Protein AF-A0AAN4ZPU5-F1 (afdb_monomer_lite)

Foldseek 3Di:
DPPVVVVVVVVVVVVVVVVVVVVVVVVVVLVPDDPVVVVVVVVVVVVVVVVVVVCVVVVNDDDPPPPDPPVVPDDPVVVVCVVVCVVLLCVLLVLLVVLLVLLLVLLVLLVVLLVVLLCDPNDRDQDDDDDPDLLCVCSHSVVSVVSNVLSVVSNSLSVLSVSCSVVLPLVSLVVSLVNLVVLLVVLVVVLVSLVVQCVDPDPSSPDPSSVSNSVSSVVVNVSSVSSNVSSVSSSVVSVVVVVVVVVD

Structure (mmCIF, N/CA/C/O backbone):
data_AF-A0AAN4ZPU5-F1
#
_entry.id   AF-A0AAN4ZPU5-F1
#
loop_
_atom_site.group_PDB
_atom_site.id
_atom_site.type_symbol
_atom_site.label_atom_id
_atom_site.label_alt_id
_atom_site.label_comp_id
_atom_site.label_asym_id
_atom_site.label_entity_id
_atom_site.label_seq_id
_atom_site.pdbx_PDB_ins_code
_atom_site.Cartn_x
_atom_site.Cartn_y
_atom_site.Cartn_z
_atom_site.occupancy
_atom_site.B_iso_or_equiv
_atom_site.auth_seq_id
_atom_site.auth_comp_id
_atom_site.auth_asym_id
_atom_site.auth_atom_id
_atom_site.pdbx_PDB_model_num
ATOM 1 N N . MET A 1 1 ? -49.179 10.609 26.329 1.00 47.25 1 MET A N 1
ATOM 2 C CA . MET A 1 1 ? -48.173 9.565 25.997 1.00 47.25 1 MET A CA 1
ATOM 3 C C . MET A 1 1 ? -48.675 8.107 25.985 1.00 47.25 1 MET A C 1
ATOM 5 O O . MET A 1 1 ? -48.054 7.295 25.315 1.00 47.25 1 MET A O 1
ATOM 9 N N . SER A 1 2 ? -49.802 7.735 26.615 1.00 47.28 2 SER A N 1
ATOM 10 C CA . SER A 1 2 ? -50.216 6.313 26.753 1.00 47.28 2 SER A CA 1
ATOM 11 C C . SER A 1 2 ? -50.822 5.643 25.490 1.00 47.28 2 SER A C 1
ATOM 13 O O . SER A 1 2 ? -50.745 4.427 25.315 1.00 47.28 2 SER A O 1
ATOM 15 N N . ARG A 1 3 ? -51.374 6.407 24.530 1.00 38.34 3 ARG A N 1
ATOM 16 C CA . ARG A 1 3 ? -52.023 5.829 23.326 1.00 38.34 3 ARG A CA 1
ATOM 17 C C . ARG A 1 3 ? -51.054 5.409 22.207 1.00 38.34 3 ARG A C 1
ATOM 19 O O . ARG A 1 3 ? -51.401 4.532 21.417 1.00 38.34 3 ARG A O 1
ATOM 26 N N . HIS A 1 4 ? -49.842 5.971 22.145 1.00 38.12 4 HIS A N 1
ATOM 27 C CA . HIS A 1 4 ? -48.870 5.638 21.092 1.00 38.12 4 HIS A CA 1
ATOM 28 C C . HIS A 1 4 ? -48.091 4.339 21.357 1.00 38.12 4 HIS A C 1
ATOM 30 O O . HIS A 1 4 ? -47.814 3.610 20.404 1.00 38.12 4 HIS A O 1
ATOM 36 N N . MET A 1 5 ? -47.829 3.976 22.620 1.00 37.66 5 MET A N 1
ATOM 37 C CA . MET A 1 5 ? -47.154 2.709 22.946 1.00 37.66 5 MET A CA 1
ATOM 38 C C . MET A 1 5 ? -48.031 1.474 22.674 1.00 37.66 5 MET A C 1
ATOM 40 O O . MET A 1 5 ? -47.543 0.492 22.113 1.00 37.66 5 MET A O 1
ATOM 44 N N . LYS A 1 6 ? -49.348 1.539 22.937 1.00 38.66 6 LYS A N 1
ATOM 45 C CA . LYS A 1 6 ? -50.276 0.423 22.647 1.00 38.66 6 LYS A CA 1
ATOM 46 C C . LYS A 1 6 ? -50.374 0.081 21.152 1.00 38.66 6 LYS A C 1
ATOM 48 O O . LYS A 1 6 ? -50.528 -1.086 20.799 1.00 38.66 6 LYS A O 1
ATOM 53 N N . LYS A 1 7 ? -50.237 1.066 20.252 1.00 41.31 7 LYS A N 1
ATOM 54 C CA . LYS A 1 7 ? -50.239 0.824 18.793 1.00 41.31 7 LYS A CA 1
ATOM 55 C C . LYS A 1 7 ? -48.962 0.129 18.295 1.00 41.31 7 LYS A C 1
ATOM 57 O O . LYS A 1 7 ? -49.039 -0.621 17.324 1.00 41.31 7 LYS A O 1
ATOM 62 N N . LYS A 1 8 ? -47.812 0.339 18.950 1.00 38.97 8 LYS A N 1
ATOM 63 C CA . LYS A 1 8 ? -46.521 -0.258 18.550 1.00 38.97 8 LYS A CA 1
ATOM 64 C C . LYS A 1 8 ? -46.425 -1.741 18.945 1.00 38.97 8 LYS A C 1
ATOM 66 O O . LYS A 1 8 ? -46.005 -2.554 18.127 1.00 38.97 8 LYS A O 1
ATOM 71 N N . GLN A 1 9 ? -46.918 -2.117 20.131 1.00 39.78 9 GLN A N 1
ATOM 72 C CA . GLN A 1 9 ? -46.971 -3.527 20.559 1.00 39.78 9 GLN A CA 1
ATOM 73 C C . GLN A 1 9 ? -47.929 -4.380 19.710 1.00 39.78 9 GLN A C 1
ATOM 75 O O . GLN A 1 9 ? -47.588 -5.509 19.358 1.00 39.78 9 GLN A O 1
ATOM 80 N N . LYS A 1 10 ? -49.087 -3.836 19.304 1.00 40.16 10 LYS A N 1
ATOM 81 C CA . LYS A 1 10 ? -50.064 -4.576 18.484 1.00 40.16 10 LYS A CA 1
ATOM 82 C C . LYS A 1 10 ? -49.524 -4.929 17.086 1.00 40.16 10 LYS A C 1
ATOM 84 O O . LYS A 1 10 ? -49.729 -6.045 16.625 1.00 40.16 10 LYS A O 1
ATOM 89 N N . LYS A 1 11 ? -48.753 -4.028 16.456 1.00 43.19 11 LYS A N 1
ATOM 90 C CA . LYS A 1 11 ? -48.113 -4.278 15.147 1.00 43.19 11 LYS A CA 1
ATOM 91 C C . LYS A 1 11 ? -46.985 -5.321 15.199 1.00 43.19 11 LYS A C 1
ATOM 93 O O . LYS A 1 11 ? -46.805 -6.060 14.236 1.00 43.19 11 LYS A O 1
ATOM 98 N N . SER A 1 12 ? -46.247 -5.413 16.309 1.00 39.50 12 SER A N 1
ATOM 99 C CA . SER A 1 12 ? -45.166 -6.403 16.473 1.00 39.50 12 SER A CA 1
ATOM 100 C C . SER A 1 12 ? -45.706 -7.840 16.596 1.00 39.50 12 SER A C 1
ATOM 102 O O . SER A 1 12 ? -45.172 -8.770 15.989 1.00 39.50 12 SER A O 1
ATOM 104 N N . GLY A 1 13 ? -46.836 -8.019 17.294 1.00 39.81 13 GLY A N 1
ATOM 105 C CA . GLY A 1 13 ? -47.498 -9.323 17.430 1.00 39.81 13 GLY A CA 1
ATOM 106 C C . GLY A 1 13 ? -48.058 -9.885 16.115 1.00 39.81 13 GLY A C 1
ATOM 107 O O . GLY A 1 13 ? -48.005 -11.094 15.889 1.00 39.81 13 GLY A O 1
ATOM 108 N N . GLU A 1 14 ? -48.543 -9.029 15.211 1.00 44.25 14 GLU A N 1
ATOM 109 C CA . GLU A 1 14 ? -49.071 -9.448 13.901 1.00 44.25 14 GLU A CA 1
ATOM 110 C C . GLU A 1 14 ? -47.959 -9.893 12.931 1.00 44.25 14 GLU A C 1
ATOM 112 O O . GLU A 1 14 ? -48.125 -10.889 12.221 1.00 44.25 14 GLU A O 1
ATOM 117 N N . ALA A 1 15 ? -46.790 -9.241 12.960 1.00 43.50 15 ALA A N 1
ATOM 118 C CA . ALA A 1 15 ? -45.642 -9.600 12.119 1.00 43.50 15 ALA A CA 1
ATOM 119 C C . ALA A 1 15 ? -45.030 -10.970 12.491 1.00 43.50 15 ALA A C 1
ATOM 121 O O . ALA A 1 15 ? -44.715 -11.782 11.614 1.00 43.50 15 ALA A O 1
ATOM 122 N N . LEU A 1 16 ? -44.935 -11.277 13.790 1.00 45.91 16 LEU A N 1
ATOM 123 C CA . LEU A 1 16 ? -44.492 -12.587 14.297 1.00 45.91 16 LEU A CA 1
ATOM 124 C C . LEU A 1 16 ? -45.469 -13.721 13.925 1.00 45.91 16 LEU A C 1
ATOM 126 O O . LEU A 1 16 ? -45.054 -14.837 13.586 1.00 45.91 16 LEU A O 1
ATOM 130 N N . ASN A 1 17 ? -46.773 -13.431 13.913 1.00 47.94 17 ASN A N 1
ATOM 131 C CA . ASN A 1 17 ? -47.815 -14.390 13.532 1.00 47.94 17 ASN A CA 1
ATOM 132 C C . ASN A 1 17 ? -47.877 -14.664 12.018 1.00 47.94 17 ASN A C 1
ATOM 134 O O . ASN A 1 17 ? -48.341 -15.728 11.595 1.00 47.94 17 ASN A O 1
ATOM 138 N N . PHE A 1 18 ? -47.412 -13.722 11.196 1.00 45.78 18 PHE A N 1
ATOM 139 C CA . PHE A 1 18 ? -47.290 -13.905 9.750 1.00 45.78 18 PHE A CA 1
ATOM 140 C C . PHE A 1 18 ? -46.059 -14.752 9.394 1.00 45.78 18 PHE A C 1
ATOM 142 O O . PHE A 1 18 ? -46.178 -15.745 8.676 1.00 45.78 18 PHE A O 1
ATOM 149 N N . SER A 1 19 ? -44.896 -14.440 9.978 1.00 44.03 19 S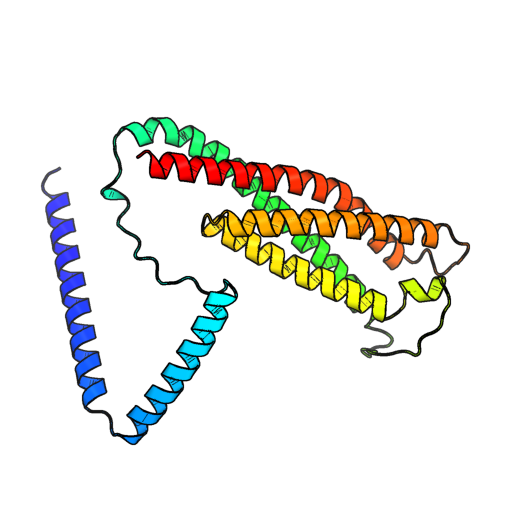ER A N 1
ATOM 150 C CA . SER A 1 19 ? -43.644 -15.176 9.735 1.00 44.03 19 SER A CA 1
ATOM 151 C C . SER A 1 19 ? -43.749 -16.660 10.123 1.00 44.03 19 SER A C 1
ATOM 153 O O . SER A 1 19 ? -43.396 -17.554 9.349 1.00 44.03 19 SER A O 1
ATOM 155 N N . SER A 1 20 ? -44.353 -16.951 11.280 1.00 51.25 20 SER A N 1
ATOM 156 C CA . SER A 1 20 ? -44.558 -18.331 11.741 1.00 51.25 20 SER A CA 1
ATOM 157 C C . SER A 1 20 ? -45.509 -19.144 10.849 1.00 51.25 20 SER A C 1
ATOM 159 O O . SER A 1 20 ? -45.317 -20.355 10.701 1.00 51.25 20 SER A O 1
ATOM 161 N N . ARG A 1 21 ? -46.494 -18.501 10.204 1.00 52.97 21 ARG A N 1
ATOM 162 C CA . ARG A 1 21 ? -47.391 -19.141 9.224 1.00 52.97 21 ARG A CA 1
ATOM 163 C C . ARG A 1 21 ? -46.685 -19.462 7.909 1.00 52.97 21 ARG A C 1
ATOM 165 O O . ARG A 1 21 ? -46.873 -20.557 7.379 1.00 52.97 21 ARG A O 1
ATOM 172 N N . VAL A 1 22 ? -45.842 -18.557 7.412 1.00 54.38 22 VAL A N 1
ATOM 173 C CA . VAL A 1 22 ? -45.070 -18.764 6.174 1.00 54.38 22 VAL A CA 1
ATOM 174 C C . VAL A 1 22 ? -44.069 -19.912 6.336 1.00 54.38 22 VAL A C 1
ATOM 176 O O . VAL A 1 22 ? -44.011 -20.802 5.486 1.00 54.38 22 VAL A O 1
ATOM 179 N N . ILE A 1 23 ? -43.360 -19.969 7.470 1.00 52.28 23 ILE A N 1
ATOM 180 C CA . ILE A 1 23 ? -42.400 -21.046 7.773 1.00 52.28 23 ILE A CA 1
ATOM 181 C C . ILE A 1 23 ? -43.101 -22.412 7.854 1.00 52.28 23 ILE A C 1
ATOM 183 O O . ILE A 1 23 ? -42.592 -23.405 7.324 1.00 52.28 23 ILE A O 1
ATOM 187 N N . ARG A 1 24 ? -44.292 -22.475 8.468 1.00 55.19 24 ARG A N 1
ATOM 188 C CA . ARG A 1 24 ? -45.086 -23.714 8.549 1.00 55.19 24 ARG A CA 1
ATOM 189 C C . ARG A 1 24 ? -45.523 -24.203 7.165 1.00 55.19 24 ARG A C 1
ATOM 191 O O . ARG A 1 24 ? -45.423 -25.396 6.880 1.00 55.19 24 ARG A O 1
ATOM 198 N N . LYS A 1 25 ? -45.945 -23.285 6.290 1.00 54.91 25 LYS A N 1
ATOM 199 C CA . LYS A 1 25 ? -46.386 -23.610 4.926 1.00 54.91 25 LYS A CA 1
ATOM 200 C C . LYS A 1 25 ? -45.225 -24.104 4.054 1.00 54.91 25 LYS A C 1
ATOM 202 O O . LYS A 1 25 ? -45.375 -25.113 3.371 1.00 54.91 25 LYS A O 1
ATOM 207 N N . ALA A 1 26 ? -44.050 -23.479 4.154 1.00 50.59 26 ALA A N 1
ATOM 208 C CA . ALA A 1 26 ? -42.850 -23.904 3.429 1.00 50.59 26 ALA A CA 1
ATOM 209 C C . ALA A 1 26 ? -42.372 -25.312 3.836 1.00 50.59 26 ALA A C 1
ATOM 211 O O . ALA A 1 26 ? -42.024 -26.115 2.972 1.00 50.59 26 ALA A O 1
ATOM 212 N N . ARG A 1 27 ? -42.425 -25.646 5.137 1.00 56.00 27 ARG A N 1
ATOM 213 C CA . ARG A 1 27 ? -42.079 -26.991 5.633 1.00 56.00 27 ARG A CA 1
ATOM 214 C C . ARG A 1 27 ? -43.020 -28.061 5.069 1.00 56.00 27 ARG A C 1
ATOM 216 O O . ARG A 1 27 ? -42.551 -29.056 4.533 1.00 56.00 27 ARG A O 1
ATOM 223 N N . SER A 1 28 ? -44.328 -27.792 5.077 1.00 58.91 28 SER A N 1
ATOM 224 C CA . SER A 1 28 ? -45.327 -28.722 4.527 1.00 58.91 28 SER A CA 1
ATOM 225 C C . SER A 1 28 ? -45.167 -28.988 3.024 1.00 58.91 28 SER A C 1
ATOM 227 O O . SER A 1 28 ? -45.527 -30.061 2.543 1.00 58.91 28 SER A O 1
ATOM 229 N N . LEU A 1 29 ? -44.613 -28.024 2.279 1.00 55.62 29 LEU A N 1
ATOM 230 C CA . LEU A 1 29 ? -44.365 -28.153 0.843 1.00 55.62 29 LEU A CA 1
ATOM 231 C C . LEU A 1 29 ? -43.132 -29.022 0.559 1.00 55.62 29 LEU A C 1
ATOM 233 O O . LEU A 1 29 ? -43.134 -29.814 -0.379 1.00 55.62 29 LEU A O 1
ATOM 237 N N . TRP A 1 30 ? -42.098 -28.899 1.395 1.00 58.31 30 TRP A N 1
ATOM 238 C CA . TRP A 1 30 ? -40.866 -29.685 1.305 1.00 58.31 30 TRP A CA 1
ATOM 239 C C . TRP A 1 30 ? -41.113 -31.178 1.560 1.00 58.31 30 TRP A C 1
ATOM 241 O O . TRP A 1 30 ? -40.574 -32.041 0.862 1.00 58.31 30 TRP A O 1
ATOM 251 N N . ASP A 1 31 ? -41.992 -31.493 2.512 1.00 61.12 31 ASP A N 1
ATOM 252 C CA . ASP A 1 31 ? -42.315 -32.876 2.869 1.00 61.12 31 ASP A CA 1
ATOM 253 C C . ASP A 1 31 ? -43.034 -33.621 1.732 1.00 61.12 31 ASP A C 1
ATOM 255 O O . ASP A 1 31 ? -42.829 -34.826 1.568 1.00 61.12 31 ASP A O 1
ATOM 259 N N . ARG A 1 32 ? -43.768 -32.902 0.871 1.00 62.31 32 ARG A N 1
ATOM 260 C CA . ARG A 1 32 ? -44.492 -33.454 -0.290 1.00 62.31 32 ARG A CA 1
ATOM 261 C C . ARG A 1 32 ? -43.642 -33.627 -1.556 1.00 62.31 32 ARG A C 1
ATOM 263 O O . ARG A 1 32 ? -44.158 -34.123 -2.553 1.00 62.31 32 ARG A O 1
ATOM 270 N N . MET A 1 33 ? -42.363 -33.239 -1.553 1.00 49.25 33 MET A N 1
ATOM 271 C CA . MET A 1 33 ? -41.517 -33.366 -2.747 1.00 49.25 33 MET A CA 1
ATOM 272 C C . MET A 1 33 ? -41.089 -34.822 -3.020 1.00 49.25 33 MET A C 1
ATOM 274 O O . MET A 1 33 ? -40.800 -35.566 -2.072 1.00 49.25 33 MET A O 1
ATOM 278 N N . PRO A 1 34 ? -40.993 -35.225 -4.301 1.00 56.78 34 PRO A N 1
ATOM 279 C CA . PRO A 1 34 ? -40.599 -36.574 -4.686 1.00 56.78 34 PRO A CA 1
ATOM 280 C C . PRO A 1 34 ? -39.130 -36.883 -4.311 1.00 56.78 34 PRO A C 1
ATOM 282 O O . PRO A 1 34 ? -38.274 -35.991 -4.318 1.00 56.78 34 PRO A O 1
ATOM 285 N N . PRO A 1 35 ? -38.807 -38.152 -3.990 1.00 54.19 35 PRO A N 1
ATOM 286 C CA . PRO A 1 35 ? -37.502 -38.569 -3.469 1.00 54.19 35 PRO A CA 1
ATOM 287 C C . PRO A 1 35 ? -36.259 -38.182 -4.304 1.00 54.19 35 PRO A C 1
ATOM 289 O O . PRO A 1 35 ? -35.254 -37.828 -3.679 1.00 54.19 35 PRO A O 1
ATOM 292 N N . PRO A 1 36 ? -36.260 -38.170 -5.658 1.00 49.84 36 PRO A N 1
ATOM 293 C CA . PRO A 1 36 ? -35.082 -37.736 -6.419 1.00 49.84 36 PRO A CA 1
ATOM 294 C C . PRO A 1 36 ? -34.755 -36.248 -6.213 1.00 49.84 36 PRO A C 1
ATOM 296 O O . PRO A 1 36 ? -33.586 -35.886 -6.103 1.00 49.84 36 PRO A O 1
ATOM 299 N N . VAL A 1 37 ? -35.768 -35.391 -6.046 1.00 54.50 37 VAL A N 1
ATOM 300 C CA . VAL A 1 37 ? -35.586 -33.946 -5.809 1.00 54.50 37 VAL A CA 1
ATOM 301 C C . VAL A 1 37 ? -35.018 -33.687 -4.410 1.00 54.50 37 VAL A C 1
ATOM 303 O O . VAL A 1 37 ? -34.164 -32.819 -4.228 1.00 54.50 37 VAL A O 1
ATOM 306 N N . LYS A 1 38 ? -35.415 -34.497 -3.419 1.00 50.56 38 LYS A N 1
ATOM 307 C CA . LYS A 1 38 ? -34.871 -34.426 -2.053 1.00 50.56 38 LYS A CA 1
ATOM 308 C C . LYS A 1 38 ? -33.386 -34.801 -1.996 1.00 50.56 38 LYS A C 1
ATOM 310 O O . LYS A 1 38 ? -32.642 -34.158 -1.258 1.00 50.56 38 LYS A O 1
ATOM 315 N N . LYS A 1 39 ? -32.941 -35.789 -2.787 1.00 52.41 39 LYS A N 1
ATOM 316 C CA . LYS A 1 39 ? -31.519 -36.173 -2.879 1.00 52.41 39 LYS A CA 1
ATOM 317 C C . LYS A 1 39 ? -30.666 -35.075 -3.521 1.00 52.41 39 LYS A C 1
ATOM 319 O O . LYS A 1 39 ? -29.658 -34.692 -2.937 1.00 52.41 39 LYS A O 1
ATOM 324 N N . VAL A 1 40 ? -31.107 -34.503 -4.645 1.00 53.69 40 VAL A N 1
ATOM 325 C CA . VAL A 1 40 ? -30.397 -33.392 -5.314 1.00 53.69 40 VAL A CA 1
ATOM 326 C C . VAL A 1 40 ? -30.331 -32.150 -4.414 1.00 53.69 40 VAL A C 1
ATOM 328 O O . VAL A 1 40 ? -29.283 -31.518 -4.299 1.00 53.69 40 VAL A O 1
ATOM 331 N N . GLY A 1 41 ? -31.413 -31.834 -3.695 1.00 50.53 41 GLY A N 1
ATOM 332 C CA . GLY A 1 41 ? -31.431 -30.736 -2.725 1.00 50.53 41 GLY A CA 1
ATOM 333 C C . GLY A 1 41 ? -30.519 -30.961 -1.511 1.00 50.53 41 GLY A C 1
ATOM 334 O O . GLY A 1 41 ? -29.936 -30.005 -1.000 1.00 50.53 41 GLY A O 1
ATOM 335 N N . ALA A 1 42 ? -30.361 -32.205 -1.050 1.00 56.53 42 ALA A N 1
ATOM 336 C CA . ALA A 1 42 ? -29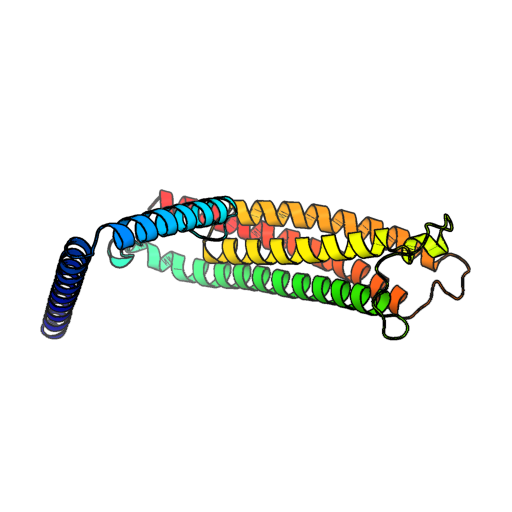.461 -32.547 0.054 1.00 56.53 42 ALA A CA 1
ATOM 337 C C . ALA A 1 42 ? -27.978 -32.458 -0.352 1.00 56.53 42 ALA A C 1
ATOM 339 O O . ALA A 1 42 ? -27.180 -31.897 0.402 1.00 56.53 42 ALA A O 1
ATOM 340 N N . GLU A 1 43 ? -27.633 -32.929 -1.553 1.00 51.56 43 GLU A N 1
ATOM 341 C CA . GLU A 1 43 ? -26.294 -32.804 -2.153 1.00 51.56 43 GLU A CA 1
ATOM 342 C C . GLU A 1 43 ? -25.917 -31.326 -2.377 1.00 51.56 43 GLU A C 1
ATOM 344 O O . GLU A 1 43 ? -24.866 -30.870 -1.919 1.00 51.56 43 GLU A O 1
ATOM 349 N N . ALA A 1 44 ? -26.822 -30.524 -2.953 1.00 48.41 44 ALA A N 1
ATOM 350 C CA . ALA A 1 44 ? -26.618 -29.084 -3.143 1.00 48.41 44 ALA A CA 1
ATOM 351 C C . ALA A 1 44 ? -26.445 -28.328 -1.809 1.00 48.41 44 ALA A C 1
ATOM 353 O O . ALA A 1 44 ? -25.607 -27.431 -1.687 1.00 48.41 44 ALA A O 1
ATOM 354 N N . LYS A 1 45 ? -27.192 -28.722 -0.768 1.00 48.81 45 LYS A N 1
ATOM 355 C CA . LYS A 1 45 ? -27.073 -28.153 0.583 1.00 48.81 45 LYS A CA 1
ATOM 356 C C . LYS A 1 45 ? -25.732 -28.501 1.236 1.00 48.81 45 LYS A C 1
ATOM 358 O O . LYS A 1 45 ? -25.171 -27.655 1.932 1.00 48.81 45 LYS A O 1
ATOM 363 N N . LYS A 1 46 ? -25.205 -29.706 0.992 1.00 52.25 46 LYS A N 1
ATOM 364 C CA . LYS A 1 46 ? -23.891 -30.159 1.478 1.00 52.25 46 LYS A CA 1
ATOM 365 C C . LYS A 1 46 ? -22.749 -29.391 0.802 1.00 52.25 46 LYS A C 1
ATOM 367 O O . LYS A 1 46 ? -21.855 -28.918 1.499 1.00 52.25 46 LYS A O 1
ATOM 372 N N . GLY A 1 47 ? -22.835 -29.170 -0.514 1.00 51.25 47 GLY A N 1
ATOM 373 C CA . GLY A 1 47 ? -21.896 -28.320 -1.259 1.00 51.25 47 GLY A CA 1
ATOM 374 C C . GLY A 1 47 ? -21.897 -26.864 -0.775 1.00 51.25 47 GLY A C 1
ATOM 375 O O . GLY A 1 47 ? -20.841 -26.303 -0.489 1.00 51.25 47 GLY A O 1
ATOM 376 N N . TYR A 1 48 ? -23.081 -26.277 -0.569 1.00 50.66 48 TYR A N 1
ATOM 377 C CA . TYR A 1 48 ? -23.224 -24.913 -0.043 1.00 50.66 48 TYR A CA 1
ATOM 378 C C . TYR A 1 48 ? -22.686 -24.762 1.390 1.00 50.66 48 TYR A C 1
ATOM 380 O O . TYR A 1 48 ? -22.062 -23.755 1.721 1.00 50.66 48 TYR A O 1
ATOM 388 N N . LEU A 1 49 ? -22.888 -25.768 2.248 1.00 56.88 49 LEU A N 1
ATOM 389 C CA . LEU A 1 49 ? -22.331 -25.801 3.606 1.00 56.88 49 LEU A CA 1
ATOM 390 C C . LEU A 1 49 ? -20.800 -25.841 3.603 1.00 56.88 49 LEU A C 1
ATOM 392 O O . LEU A 1 49 ? -20.183 -25.160 4.419 1.00 56.88 49 LEU A O 1
ATOM 396 N N . ASN A 1 50 ? -20.198 -26.579 2.668 1.00 58.19 50 ASN A N 1
ATOM 397 C CA . ASN A 1 50 ? -18.746 -26.690 2.564 1.00 58.19 50 ASN A CA 1
ATOM 398 C C . ASN A 1 50 ? -18.115 -25.379 2.064 1.00 58.19 50 ASN A C 1
ATOM 400 O O . ASN A 1 50 ? -17.162 -24.879 2.657 1.00 58.19 50 ASN A O 1
ATOM 404 N N . VAL A 1 51 ? -18.720 -24.747 1.051 1.00 57.34 51 VAL A N 1
ATOM 405 C CA . VAL A 1 51 ? -18.307 -23.416 0.567 1.00 57.34 51 VAL A CA 1
ATOM 406 C C . VAL A 1 51 ? -18.496 -22.357 1.654 1.00 57.34 51 VAL A C 1
ATOM 408 O O . VAL A 1 51 ? -17.623 -21.522 1.862 1.00 57.34 51 VAL A O 1
ATOM 411 N N . ARG A 1 52 ? -19.593 -22.411 2.416 1.00 51.62 52 ARG A N 1
ATOM 412 C CA . ARG A 1 52 ? -19.832 -21.496 3.539 1.00 51.62 52 ARG A CA 1
ATOM 413 C C . ARG A 1 52 ? -18.833 -21.693 4.678 1.00 51.62 52 ARG A C 1
ATOM 415 O O . ARG A 1 52 ? -18.424 -20.702 5.270 1.00 51.62 52 ARG A O 1
ATOM 422 N N . SER A 1 53 ? -18.441 -22.930 4.976 1.00 56.72 53 SER A N 1
ATOM 423 C CA . SER A 1 53 ? -17.403 -23.236 5.965 1.00 56.72 53 SER A CA 1
ATOM 424 C C . SER A 1 53 ? -16.038 -22.715 5.516 1.00 56.72 53 SER A C 1
ATOM 426 O O . SER A 1 53 ? -15.335 -22.107 6.319 1.00 56.72 53 SER A O 1
ATOM 428 N N . LEU A 1 54 ? -15.706 -22.860 4.232 1.00 56.69 54 LEU A N 1
ATOM 429 C CA . LEU A 1 54 ? -14.478 -22.319 3.651 1.00 56.69 54 LEU A CA 1
ATOM 430 C C . LEU A 1 54 ? -14.479 -20.780 3.661 1.00 56.69 54 LEU A C 1
ATOM 432 O O . LEU A 1 54 ? -13.496 -20.156 4.041 1.00 56.69 54 LEU A O 1
ATOM 436 N N . LEU A 1 55 ? -15.615 -20.157 3.336 1.00 53.16 55 LEU A N 1
ATOM 437 C CA . LEU A 1 55 ? -15.813 -18.705 3.413 1.00 53.16 55 LEU A CA 1
ATOM 438 C C . LEU A 1 55 ? -15.846 -18.180 4.859 1.00 53.16 55 LEU A C 1
ATOM 440 O O . LEU A 1 55 ? -15.499 -17.026 5.092 1.00 53.16 55 LEU A O 1
ATOM 444 N N . GLN A 1 56 ? -16.260 -18.994 5.833 1.00 63.50 56 GLN A N 1
ATOM 445 C CA . GLN A 1 56 ? -16.166 -18.679 7.263 1.00 63.50 56 GLN A CA 1
ATOM 446 C C . GLN A 1 56 ? -14.725 -18.786 7.764 1.00 63.50 56 GLN A C 1
ATOM 448 O O . GLN A 1 56 ? -14.283 -17.920 8.514 1.00 63.50 56 GLN A O 1
ATOM 453 N N . PHE A 1 57 ? -13.981 -19.797 7.310 1.00 59.25 57 PHE A N 1
ATOM 454 C CA . PHE A 1 57 ? -12.559 -19.964 7.607 1.00 59.25 57 PHE A CA 1
ATOM 455 C C . PHE A 1 57 ? -11.711 -18.830 7.014 1.00 59.25 57 PHE A C 1
ATOM 457 O O . PHE A 1 57 ? -10.839 -18.294 7.688 1.00 59.25 57 PHE A O 1
ATOM 464 N N . LEU A 1 58 ? -12.031 -18.397 5.791 1.00 50.69 58 LEU A N 1
ATOM 465 C CA . LEU A 1 58 ? -11.407 -17.251 5.121 1.00 50.69 58 LEU A CA 1
ATOM 466 C C . LEU A 1 58 ? -11.899 -15.889 5.639 1.00 50.69 58 LEU A C 1
ATOM 468 O O . LEU A 1 58 ? -11.496 -14.857 5.109 1.00 50.69 58 LEU A O 1
ATOM 472 N N . GLY A 1 59 ? -12.792 -15.858 6.636 1.00 44.75 59 GLY A N 1
ATOM 473 C CA . GLY A 1 59 ? -13.307 -14.606 7.186 1.00 44.75 59 GLY A CA 1
ATOM 474 C C . GLY A 1 59 ? -14.019 -13.741 6.140 1.00 44.75 59 GLY A C 1
ATOM 475 O O . GLY A 1 59 ? -13.925 -12.523 6.195 1.00 44.75 59 GLY A O 1
ATOM 476 N N . LEU A 1 60 ? -14.717 -14.345 5.174 1.00 44.59 60 LEU A N 1
ATOM 477 C CA . LEU A 1 60 ? -15.546 -13.662 4.171 1.00 44.59 60 LEU A CA 1
ATOM 478 C C . LEU A 1 60 ? -17.037 -13.716 4.530 1.00 44.59 60 LEU A C 1
ATOM 480 O O . LEU A 1 60 ? -17.789 -12.803 4.199 1.00 44.59 60 LEU A O 1
ATOM 484 N N . VAL A 1 61 ? -17.469 -14.700 5.323 1.00 41.78 61 VAL A N 1
ATOM 485 C CA . VAL A 1 61 ? -18.857 -14.833 5.797 1.00 41.78 61 VAL A CA 1
ATOM 486 C C . VAL A 1 61 ? -18.871 -14.974 7.317 1.00 41.78 61 VAL A C 1
ATOM 488 O O . VAL A 1 61 ? -18.270 -15.889 7.863 1.00 41.78 61 VAL A O 1
ATOM 491 N N . SER A 1 62 ? -19.553 -14.072 8.026 1.00 50.84 62 SER A N 1
ATOM 492 C CA . SER A 1 62 ? -19.734 -14.187 9.483 1.00 50.84 62 SER A CA 1
ATOM 493 C C . SER A 1 62 ? -20.799 -15.242 9.833 1.00 50.84 62 SER A C 1
ATOM 495 O O . SER A 1 62 ? -21.750 -15.439 9.064 1.00 50.84 62 SER A O 1
ATOM 497 N N . PRO A 1 63 ? -20.697 -15.939 10.983 1.00 48.25 63 PRO A N 1
ATOM 498 C CA . PRO A 1 63 ? -21.830 -16.686 11.529 1.00 48.25 63 PRO A CA 1
ATOM 499 C C . PRO A 1 63 ? -23.011 -15.726 11.769 1.00 48.25 63 PRO A C 1
ATOM 501 O O . PRO A 1 63 ? -22.784 -14.536 11.994 1.00 48.25 63 PRO A O 1
ATOM 504 N N . PRO A 1 64 ? -24.272 -16.196 11.704 1.00 41.91 64 PRO A N 1
ATOM 505 C CA . PRO A 1 64 ? -25.418 -15.350 12.004 1.00 41.91 64 PRO A CA 1
ATOM 506 C C . PRO A 1 64 ? -25.342 -14.922 13.473 1.00 41.91 64 PRO A C 1
ATOM 508 O O . PRO A 1 64 ? -25.692 -15.681 14.377 1.00 41.91 64 PRO A O 1
ATOM 511 N N . VAL A 1 65 ? -24.851 -13.707 13.707 1.00 48.69 65 VAL A N 1
ATOM 512 C CA . VAL A 1 65 ? -24.881 -13.062 15.015 1.00 48.69 65 VAL A CA 1
ATOM 513 C C . VAL A 1 65 ? -26.351 -12.821 15.331 1.00 48.69 65 VAL A C 1
ATOM 515 O O . VAL A 1 65 ? -27.030 -12.061 14.640 1.00 48.69 65 VAL A O 1
ATOM 518 N N . LYS A 1 66 ? -26.872 -13.500 16.358 1.00 40.28 66 LYS A N 1
ATOM 519 C CA . LYS A 1 66 ? -28.123 -13.084 16.993 1.00 40.28 66 LYS A CA 1
ATOM 520 C C . LYS A 1 66 ? -27.846 -11.719 17.612 1.00 40.28 66 LYS A C 1
ATOM 522 O O . LYS A 1 66 ? -27.281 -11.641 18.697 1.00 40.28 66 LYS A O 1
ATOM 527 N N . VAL A 1 67 ? -28.185 -10.659 16.888 1.00 45.03 67 VAL A N 1
ATOM 528 C CA . VAL A 1 67 ? -28.151 -9.298 17.417 1.00 45.03 67 VAL A CA 1
ATOM 529 C C . VAL A 1 67 ? -29.207 -9.246 18.517 1.00 45.03 67 VAL A C 1
ATOM 531 O O . VAL A 1 67 ? -30.406 -9.252 18.238 1.00 45.03 67 VAL A O 1
ATOM 534 N N . ALA A 1 68 ? -28.766 -9.310 19.772 1.00 40.75 68 ALA A N 1
ATOM 535 C CA . ALA A 1 68 ? -29.627 -9.026 20.907 1.00 40.75 68 ALA A CA 1
ATOM 536 C C . ALA A 1 68 ? -30.050 -7.544 20.833 1.00 40.75 68 ALA A C 1
ATOM 538 O O . ALA A 1 68 ? -29.226 -6.705 20.457 1.00 40.75 68 ALA A O 1
ATOM 539 N N . PRO A 1 69 ? -31.315 -7.208 21.135 1.00 41.94 69 PRO A N 1
ATOM 540 C CA . PRO A 1 69 ? -31.793 -5.834 21.056 1.00 41.94 69 PRO A CA 1
ATOM 541 C C . PRO A 1 69 ? -31.032 -4.957 22.060 1.00 41.94 69 PRO A C 1
ATOM 543 O O . PRO A 1 69 ? -31.061 -5.203 23.262 1.00 41.94 69 PRO A O 1
ATOM 546 N N . ILE A 1 70 ? -30.352 -3.932 21.541 1.00 48.19 70 ILE A N 1
ATOM 547 C CA . ILE A 1 70 ? -29.517 -2.974 22.291 1.00 48.19 70 ILE A CA 1
ATOM 548 C C . ILE A 1 70 ? -30.331 -2.240 23.375 1.00 48.19 70 ILE A C 1
ATOM 550 O O . ILE A 1 70 ? -29.793 -1.854 24.407 1.00 48.19 70 ILE A O 1
ATOM 554 N N . GLU A 1 71 ? -31.648 -2.121 23.186 1.00 49.56 71 GLU A N 1
ATOM 555 C CA . GLU A 1 71 ? -32.569 -1.387 24.062 1.00 49.56 71 GLU A CA 1
ATOM 556 C C . GLU A 1 71 ? -32.651 -1.933 25.500 1.00 49.56 71 GLU A C 1
ATOM 558 O O . GLU A 1 71 ? -33.056 -1.195 26.392 1.00 49.56 71 GLU A O 1
ATOM 563 N N . SER A 1 72 ? -32.258 -3.186 25.769 1.00 47.06 72 SER A N 1
ATOM 564 C CA . SER A 1 72 ? -32.365 -3.768 27.119 1.00 47.06 72 SER A CA 1
ATOM 565 C C . SER A 1 72 ? -31.095 -3.659 27.974 1.00 47.06 72 SER A C 1
ATOM 567 O O . SER A 1 72 ? -31.072 -4.218 29.068 1.00 47.06 72 SER A O 1
ATOM 569 N N . ARG A 1 73 ? -30.028 -3.007 27.485 1.00 46.31 73 ARG A N 1
ATOM 570 C CA . ARG A 1 73 ? -28.749 -2.832 28.211 1.00 46.31 73 ARG A CA 1
ATOM 571 C C . ARG A 1 73 ? -28.331 -1.372 28.420 1.00 46.31 73 ARG A C 1
ATOM 573 O O . ARG A 1 73 ? -27.226 -1.119 28.883 1.00 46.31 73 ARG A O 1
ATOM 580 N N . VAL A 1 74 ? -29.190 -0.406 28.101 1.00 45.50 74 VAL A N 1
ATOM 581 C CA . VAL A 1 74 ? -28.858 1.014 28.274 1.00 45.50 74 VAL A CA 1
ATOM 582 C C . VAL A 1 74 ? -29.106 1.413 29.731 1.00 45.50 74 VAL A C 1
ATOM 584 O O . VAL A 1 74 ? -30.214 1.784 30.103 1.00 45.50 74 VAL A O 1
ATOM 587 N N . GLN A 1 75 ? -28.078 1.270 30.567 1.00 49.00 75 GLN A N 1
ATOM 588 C CA . GLN A 1 75 ? -27.990 1.934 31.870 1.00 49.00 75 GLN A CA 1
ATOM 589 C C . GLN A 1 75 ? -27.570 3.399 31.677 1.00 49.00 75 GLN A C 1
ATOM 591 O O . GLN A 1 75 ? -26.731 3.705 30.829 1.00 49.00 75 GLN A O 1
ATOM 596 N N . ASP A 1 76 ? -28.113 4.293 32.505 1.00 47.38 76 ASP A N 1
ATOM 597 C CA . ASP A 1 76 ? -28.045 5.758 32.360 1.00 47.38 76 ASP A CA 1
ATOM 598 C C . ASP A 1 76 ? -26.624 6.369 32.332 1.00 47.38 76 ASP A C 1
ATOM 600 O O . ASP A 1 76 ? -26.456 7.513 31.917 1.00 47.38 76 ASP A O 1
ATOM 604 N N . ARG A 1 77 ? -25.568 5.614 32.678 1.00 47.12 77 ARG A N 1
ATOM 605 C CA . ARG A 1 77 ? -24.163 6.067 32.552 1.00 47.12 77 ARG A CA 1
ATOM 606 C C . ARG A 1 77 ? -23.616 6.076 31.117 1.00 47.12 77 ARG A C 1
ATOM 608 O O . ARG A 1 77 ? -22.529 6.600 30.895 1.00 47.12 77 ARG A O 1
ATOM 615 N N . HIS A 1 78 ? -24.343 5.538 30.134 1.00 48.31 78 HIS A N 1
ATOM 616 C CA . HIS A 1 78 ? -23.928 5.567 28.723 1.00 48.31 78 HIS A CA 1
ATOM 617 C C . HIS A 1 78 ? -23.990 6.971 28.083 1.00 48.31 78 HIS A C 1
ATOM 619 O O . HIS A 1 78 ? -23.269 7.221 27.116 1.00 48.31 78 HIS A O 1
ATOM 625 N N . LEU A 1 79 ? -24.801 7.885 28.630 1.00 45.78 79 LEU A N 1
ATOM 626 C CA . LEU A 1 79 ? -25.001 9.239 28.090 1.00 45.78 79 LEU A CA 1
ATOM 627 C C . LEU A 1 79 ? -23.811 10.187 28.326 1.00 45.78 79 LEU A C 1
ATOM 629 O O . LEU A 1 79 ? -23.636 11.141 27.574 1.00 45.78 79 LEU A O 1
ATOM 633 N N . GLU A 1 80 ? -22.957 9.923 29.321 1.00 44.06 80 GLU A N 1
ATOM 634 C CA . GLU A 1 80 ? -21.765 10.751 29.580 1.00 44.06 80 GLU A CA 1
ATOM 635 C C . GLU A 1 80 ? -20.546 10.329 28.736 1.00 44.06 80 GLU A C 1
ATOM 637 O O . GLU A 1 80 ? -19.684 11.156 28.441 1.00 44.06 80 GLU A O 1
ATOM 642 N N . LEU A 1 81 ? -20.480 9.066 28.287 1.00 48.34 81 LEU A N 1
ATOM 643 C CA . LEU A 1 81 ? -19.412 8.573 27.400 1.00 48.34 81 LEU A CA 1
ATOM 644 C C . LEU A 1 81 ? -19.719 8.761 25.903 1.00 48.34 81 LEU A C 1
ATOM 646 O O . LEU A 1 81 ? -18.801 8.744 25.081 1.00 48.34 81 LEU A O 1
ATOM 650 N N . GLU A 1 82 ? -20.984 8.971 25.535 1.00 45.59 82 GLU A N 1
ATOM 651 C CA . GLU A 1 82 ? -21.444 9.167 24.153 1.00 45.59 82 GLU A CA 1
ATOM 652 C C . GLU A 1 82 ? -20.701 10.263 23.358 1.00 45.59 82 GLU A C 1
ATOM 654 O O . GLU A 1 82 ? -20.310 9.987 22.216 1.00 45.59 82 GLU A O 1
ATOM 659 N N . PRO A 1 83 ? -20.437 11.474 23.897 1.00 45.25 83 PRO A N 1
ATOM 660 C CA . PRO A 1 83 ? -19.764 12.518 23.124 1.00 45.25 83 PRO A CA 1
ATOM 661 C C . PRO A 1 83 ? -18.274 12.220 22.891 1.00 45.25 83 PRO A C 1
ATOM 663 O O . PRO A 1 83 ? -17.756 12.515 21.810 1.00 45.25 83 PRO A O 1
ATOM 666 N N . LEU A 1 84 ? -17.588 11.572 23.845 1.00 48.69 84 LEU A N 1
ATOM 667 C CA . LEU A 1 84 ? -16.189 11.164 23.664 1.00 48.69 84 LEU A CA 1
ATOM 668 C C . LEU A 1 84 ? -16.071 9.969 22.716 1.00 48.69 84 LEU A C 1
ATOM 670 O O . LEU A 1 84 ? -15.191 9.972 21.852 1.00 48.69 84 LEU A O 1
ATOM 674 N N . CYS A 1 85 ? -16.962 8.980 22.821 1.00 56.38 85 CYS A N 1
ATOM 675 C CA . CYS A 1 85 ? -16.990 7.839 21.910 1.00 56.38 85 CYS A CA 1
ATOM 676 C C . CYS A 1 85 ? -17.356 8.255 20.480 1.00 56.38 85 CYS A C 1
ATOM 678 O O . CYS A 1 85 ? -16.763 7.720 19.552 1.00 56.38 85 CYS A O 1
ATOM 680 N N . CYS A 1 86 ? -18.241 9.234 20.267 1.00 63.28 86 CYS A N 1
ATOM 681 C CA . CYS A 1 86 ? -18.580 9.703 18.919 1.00 63.28 86 CYS A CA 1
ATOM 682 C C . CYS A 1 86 ? -17.436 10.483 18.253 1.00 63.28 86 CYS A C 1
ATOM 684 O O . CYS A 1 86 ? -17.110 10.201 17.102 1.00 63.28 86 CYS A O 1
ATOM 686 N N . LEU A 1 87 ? -16.785 11.426 18.946 1.00 60.81 87 LEU A N 1
ATOM 687 C CA . LEU A 1 87 ? -15.724 12.235 18.329 1.00 60.81 87 LEU A CA 1
ATOM 688 C C . LEU A 1 87 ? -14.451 11.413 18.073 1.00 60.81 87 LEU A C 1
ATOM 690 O O . LEU A 1 87 ? -13.910 11.431 16.966 1.00 60.81 87 LEU A O 1
ATOM 694 N N . SER A 1 88 ? -14.006 10.641 19.072 1.00 68.06 88 SER A N 1
ATOM 695 C CA . SER A 1 88 ? -12.821 9.785 18.937 1.00 68.06 88 SER A CA 1
ATOM 696 C C . SER A 1 88 ? -13.062 8.624 17.970 1.00 68.06 88 SER A C 1
ATOM 698 O O . SER A 1 88 ? -12.209 8.362 17.123 1.00 68.06 88 SER A O 1
ATOM 700 N N . SER A 1 89 ? -14.246 7.992 17.986 1.00 71.19 89 SER A N 1
ATOM 701 C CA . SER A 1 89 ? -14.567 6.939 17.016 1.00 71.19 89 SER A CA 1
ATOM 702 C C . SER A 1 89 ? -14.684 7.480 15.594 1.00 71.19 89 SER A C 1
ATOM 704 O O . SER A 1 89 ? -14.279 6.775 14.671 1.00 71.19 89 SER A O 1
ATOM 706 N N . CYS A 1 90 ? -15.225 8.685 15.383 1.00 78.56 90 CYS A N 1
ATOM 707 C CA . CYS A 1 90 ? -15.295 9.291 14.051 1.00 78.56 90 CYS A CA 1
ATOM 708 C C . CYS A 1 90 ? -13.905 9.643 13.521 1.00 78.56 90 CYS A C 1
ATOM 710 O O . CYS A 1 90 ? -13.619 9.358 12.359 1.00 78.56 90 CYS A O 1
ATOM 712 N N . LEU A 1 91 ? -13.027 10.195 14.364 1.00 81.31 91 LEU A N 1
ATOM 713 C CA . LEU A 1 91 ? -11.656 10.526 13.972 1.00 81.31 91 LEU A CA 1
ATOM 714 C C . LEU A 1 91 ? -10.851 9.267 13.630 1.00 81.31 91 LEU A C 1
ATOM 716 O O . LEU A 1 91 ? -10.232 9.193 12.572 1.00 81.31 91 LEU A O 1
ATOM 720 N N . VAL A 1 92 ? -10.908 8.252 14.493 1.00 83.44 92 VAL A N 1
ATOM 721 C CA . VAL A 1 92 ? -10.192 6.983 14.307 1.00 83.44 92 VAL A CA 1
ATOM 722 C C . VAL A 1 92 ? -10.711 6.234 13.077 1.00 83.44 92 VAL A C 1
ATOM 724 O O . VAL A 1 92 ? -9.922 5.754 12.261 1.00 83.44 92 VAL A O 1
ATOM 727 N N . ARG A 1 93 ? -12.036 6.165 12.897 1.00 83.12 93 ARG A N 1
ATOM 728 C CA . ARG A 1 93 ? -12.645 5.514 11.729 1.00 83.12 93 ARG A CA 1
ATOM 729 C C . ARG A 1 93 ? -12.372 6.294 10.446 1.00 83.12 93 ARG A C 1
ATOM 731 O O . ARG A 1 93 ? -12.073 5.674 9.432 1.00 83.12 93 ARG A O 1
ATOM 738 N N . GLY A 1 94 ? -12.430 7.625 10.491 1.00 88.12 94 GLY A N 1
ATOM 739 C CA . GLY A 1 94 ? -12.067 8.496 9.373 1.00 88.12 94 GLY A CA 1
ATOM 740 C C . GLY A 1 94 ? -10.607 8.316 8.963 1.00 88.12 94 GLY A C 1
ATOM 741 O O . GLY A 1 94 ? -10.327 8.129 7.782 1.00 88.12 94 GLY A O 1
ATOM 742 N N . GLY A 1 95 ? -9.697 8.256 9.939 1.00 90.88 95 GLY A N 1
ATOM 743 C CA . GLY A 1 95 ? -8.284 7.957 9.711 1.00 90.88 95 GLY A CA 1
ATOM 744 C C . GLY A 1 95 ? -8.080 6.601 9.037 1.00 90.88 95 GLY A C 1
ATOM 745 O O . GLY A 1 95 ? -7.409 6.525 8.013 1.00 90.88 95 GLY A O 1
ATOM 746 N N . CYS A 1 96 ? -8.711 5.537 9.540 1.00 90.62 96 CYS A N 1
ATOM 747 C CA . CYS A 1 96 ? -8.570 4.209 8.933 1.00 90.62 96 CYS A CA 1
ATOM 748 C C . CYS A 1 96 ? -9.183 4.128 7.524 1.00 90.62 96 CYS A C 1
ATOM 750 O O . CYS A 1 96 ? -8.654 3.433 6.661 1.00 90.62 96 CYS A O 1
ATOM 752 N N . MET A 1 97 ? -10.274 4.856 7.259 1.00 92.69 97 MET A N 1
ATOM 753 C CA . MET A 1 97 ? -10.843 4.961 5.908 1.00 92.69 97 MET A CA 1
ATOM 754 C C . MET A 1 97 ? -9.932 5.743 4.952 1.00 92.69 97 MET A C 1
ATOM 756 O O . MET A 1 97 ? -9.846 5.403 3.771 1.00 92.69 97 MET A O 1
ATOM 760 N N . ALA A 1 98 ? -9.236 6.767 5.449 1.00 94.50 98 ALA A N 1
ATOM 761 C CA . ALA A 1 98 ? -8.236 7.490 4.673 1.00 94.50 98 ALA A CA 1
ATOM 762 C C . ALA A 1 98 ? -7.033 6.593 4.342 1.00 94.50 98 ALA A C 1
ATOM 764 O O . ALA A 1 98 ? -6.649 6.528 3.177 1.00 94.50 98 ALA A O 1
ATOM 765 N N . VAL A 1 99 ? -6.515 5.831 5.315 1.00 95.06 99 VAL A N 1
ATOM 766 C CA . VAL A 1 99 ? -5.476 4.805 5.086 1.00 95.06 99 VAL A CA 1
ATOM 767 C C . VAL A 1 99 ? -5.904 3.848 3.976 1.00 95.06 99 VAL A C 1
ATOM 769 O O . VAL A 1 99 ? -5.209 3.723 2.974 1.00 95.06 99 VAL A O 1
ATOM 772 N N . LEU A 1 100 ? -7.103 3.271 4.090 1.00 95.38 100 LEU A N 1
ATOM 773 C CA . LEU A 1 100 ? -7.647 2.356 3.087 1.00 95.38 100 LEU A CA 1
ATOM 774 C C . LEU A 1 100 ? -7.715 2.985 1.687 1.00 95.38 100 LEU A C 1
ATOM 776 O O . LEU A 1 100 ? -7.429 2.328 0.690 1.00 95.38 100 LEU A O 1
ATOM 780 N N . THR A 1 101 ? -8.073 4.266 1.604 1.00 95.44 101 THR A N 1
ATOM 781 C CA . THR A 1 101 ? -8.129 4.992 0.329 1.00 95.44 101 THR A CA 1
ATOM 782 C C . THR A 1 101 ? -6.738 5.150 -0.285 1.00 95.44 101 THR A C 1
ATOM 784 O O . THR A 1 101 ? -6.571 4.898 -1.478 1.00 95.44 101 THR A O 1
ATOM 787 N N . PHE A 1 102 ? -5.732 5.516 0.514 1.00 95.50 102 PHE A N 1
ATOM 788 C CA . PHE A 1 102 ? -4.354 5.649 0.034 1.00 95.50 102 PHE A CA 1
ATOM 789 C C . PHE A 1 102 ? -3.752 4.313 -0.398 1.00 95.50 102 PHE A C 1
ATOM 791 O O . PHE A 1 102 ? -3.115 4.245 -1.446 1.00 95.50 102 PHE A O 1
ATOM 798 N N . GLU A 1 103 ? -3.991 3.239 0.349 1.00 95.56 103 GLU A N 1
ATOM 799 C CA . GLU A 1 103 ? -3.485 1.914 -0.013 1.00 95.56 103 GLU A CA 1
ATOM 800 C C . GLU A 1 103 ? -4.121 1.361 -1.289 1.00 95.56 103 GLU A C 1
ATOM 802 O O . GLU A 1 103 ? -3.425 0.800 -2.138 1.00 95.56 103 GLU A O 1
ATOM 807 N N . LEU A 1 104 ? -5.431 1.557 -1.468 1.00 96.00 104 LEU A N 1
ATOM 808 C CA . LEU A 1 104 ? -6.103 1.190 -2.714 1.00 96.00 104 LEU A CA 1
ATOM 809 C C . LEU A 1 104 ? -5.598 2.027 -3.890 1.00 96.00 104 LEU A C 1
ATOM 811 O O . LEU A 1 104 ? -5.418 1.494 -4.987 1.00 96.00 104 LEU A O 1
ATOM 815 N N . PHE A 1 105 ? -5.331 3.316 -3.673 1.00 95.81 105 PHE A N 1
ATOM 816 C CA . PHE A 1 105 ? -4.739 4.175 -4.693 1.00 95.81 105 PHE A CA 1
ATOM 817 C C . PHE A 1 105 ? -3.337 3.690 -5.088 1.00 95.81 105 PHE A C 1
ATOM 819 O O . PHE A 1 105 ? -3.074 3.480 -6.274 1.00 95.81 105 PHE A O 1
ATOM 826 N N . TYR A 1 106 ? -2.481 3.389 -4.113 1.00 95.56 106 TYR A N 1
ATOM 827 C CA . TYR A 1 106 ? -1.164 2.792 -4.337 1.00 95.56 106 TYR A CA 1
ATOM 828 C C . TYR A 1 106 ? -1.249 1.471 -5.121 1.00 95.56 106 TYR A C 1
ATOM 830 O O . TYR A 1 106 ? -0.571 1.303 -6.140 1.00 95.56 106 TYR A O 1
ATOM 838 N N . ALA A 1 107 ? -2.128 0.553 -4.705 1.00 96.00 107 ALA A N 1
ATOM 839 C CA . ALA A 1 107 ? -2.329 -0.724 -5.388 1.00 96.00 107 ALA A CA 1
ATOM 840 C C . ALA A 1 107 ? -2.828 -0.528 -6.830 1.00 96.00 107 ALA A C 1
ATOM 842 O O . ALA A 1 107 ? -2.399 -1.244 -7.737 1.00 96.00 107 ALA A O 1
ATOM 843 N N . SER A 1 108 ? -3.684 0.471 -7.069 1.00 95.44 108 SER A N 1
ATOM 844 C CA . SER A 1 108 ? -4.173 0.798 -8.412 1.00 95.44 108 SER A CA 1
ATOM 845 C C . SER A 1 108 ? -3.054 1.279 -9.342 1.00 95.44 108 SER A C 1
ATOM 847 O O . SER A 1 108 ? -2.994 0.842 -10.493 1.00 95.44 108 SER A O 1
ATOM 849 N N . ILE A 1 109 ? -2.116 2.092 -8.837 1.00 94.50 109 ILE A N 1
ATOM 850 C CA . ILE A 1 109 ? -0.941 2.539 -9.596 1.00 94.50 109 ILE A CA 1
ATOM 851 C C . ILE A 1 109 ? -0.052 1.344 -9.946 1.00 94.50 109 ILE A C 1
ATOM 853 O O . ILE A 1 109 ? 0.387 1.230 -11.092 1.00 94.50 109 ILE A O 1
ATOM 857 N N . LEU A 1 110 ? 0.179 0.423 -9.002 1.00 93.75 110 LEU A N 1
ATOM 858 C CA . LEU A 1 110 ? 0.957 -0.791 -9.267 1.00 93.75 110 LEU A CA 1
ATOM 859 C C . LEU A 1 110 ? 0.316 -1.664 -10.350 1.00 93.75 110 LEU A C 1
ATOM 861 O O . LEU A 1 110 ? 1.005 -2.103 -11.272 1.00 93.75 110 LEU A O 1
ATOM 865 N N . ILE A 1 111 ? -0.997 -1.889 -10.272 1.00 94.25 111 ILE A N 1
ATOM 866 C CA . ILE A 1 111 ? -1.726 -2.683 -11.270 1.00 94.25 111 ILE A CA 1
ATOM 867 C C . ILE A 1 111 ? -1.655 -2.011 -12.641 1.00 94.25 111 ILE A C 1
ATOM 869 O O . ILE A 1 111 ? -1.368 -2.686 -13.630 1.00 94.25 111 ILE A O 1
ATOM 873 N N . LEU A 1 112 ? -1.861 -0.692 -12.710 1.00 93.00 112 LEU A N 1
ATOM 874 C CA . LEU A 1 112 ? -1.772 0.059 -13.960 1.00 93.00 112 LEU A CA 1
ATOM 875 C C . LEU A 1 112 ? -0.359 -0.007 -14.554 1.00 93.00 112 LEU A C 1
ATOM 877 O O . LEU A 1 112 ? -0.212 -0.254 -15.751 1.00 93.00 112 LEU A O 1
ATOM 881 N N . TYR A 1 113 ? 0.677 0.154 -13.728 1.00 90.75 113 TYR A N 1
ATOM 882 C CA . TYR A 1 113 ? 2.070 0.023 -14.155 1.00 90.75 113 TYR A CA 1
ATOM 883 C C . TYR A 1 113 ? 2.340 -1.363 -14.751 1.00 90.75 113 TYR A C 1
ATOM 885 O O . TYR A 1 113 ? 2.849 -1.472 -15.870 1.00 90.75 113 TYR A O 1
ATOM 893 N N . VAL A 1 114 ? 1.961 -2.425 -14.033 1.00 90.06 114 VAL A N 1
ATOM 894 C CA . VAL A 1 114 ? 2.148 -3.808 -14.490 1.00 90.06 114 VAL A CA 1
ATOM 895 C C . VAL A 1 114 ? 1.371 -4.058 -15.782 1.00 90.06 114 VAL A C 1
ATOM 897 O O . VAL A 1 114 ? 1.924 -4.623 -16.725 1.00 90.06 114 VAL A O 1
ATOM 900 N N . PHE A 1 115 ? 0.131 -3.574 -15.876 1.00 89.12 115 PHE A N 1
ATOM 901 C CA . PHE A 1 115 ? -0.689 -3.698 -17.078 1.00 89.12 115 PHE A CA 1
ATOM 902 C C . PHE A 1 115 ? -0.043 -3.020 -18.292 1.00 89.12 115 PHE A C 1
ATOM 904 O O . PHE A 1 115 ? 0.113 -3.662 -19.328 1.00 89.12 115 PHE A O 1
ATOM 911 N N . ILE A 1 116 ? 0.412 -1.769 -18.159 1.00 87.69 116 ILE A N 1
ATOM 912 C CA . ILE A 1 116 ? 1.089 -1.037 -19.244 1.00 87.69 116 ILE A CA 1
ATOM 913 C C . ILE A 1 116 ? 2.372 -1.758 -19.678 1.00 87.69 116 ILE A C 1
ATOM 915 O O . ILE A 1 116 ? 2.677 -1.813 -20.867 1.00 87.69 116 ILE A O 1
ATOM 919 N N . ARG A 1 117 ? 3.132 -2.333 -18.737 1.00 83.06 117 ARG A N 1
ATOM 920 C CA . ARG A 1 117 ? 4.382 -3.047 -19.054 1.00 83.06 117 ARG A CA 1
ATOM 921 C C . ARG A 1 117 ? 4.147 -4.407 -19.711 1.00 83.06 117 ARG A C 1
ATOM 923 O O . ARG A 1 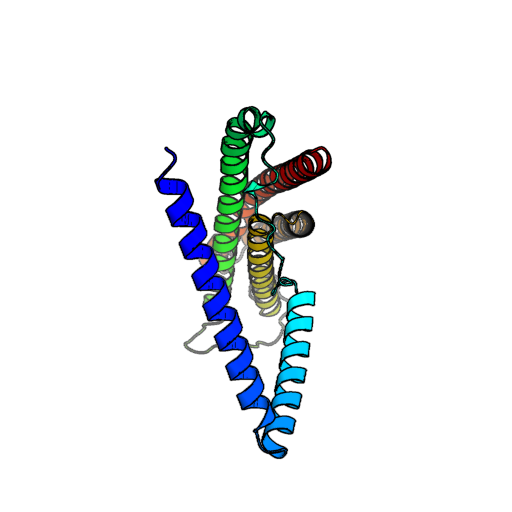117 ? 4.958 -4.805 -20.545 1.00 83.06 117 ARG A O 1
ATOM 930 N N . MET A 1 118 ? 3.061 -5.099 -19.365 1.00 83.56 118 MET A N 1
ATOM 931 C CA . MET A 1 118 ? 2.655 -6.351 -20.021 1.00 83.56 118 MET A CA 1
ATOM 932 C C . MET A 1 118 ? 1.987 -6.111 -21.381 1.00 83.56 118 MET A C 1
ATOM 934 O O . MET A 1 118 ? 2.052 -6.972 -22.259 1.00 83.56 118 MET A O 1
ATOM 938 N N . TRP A 1 119 ? 1.355 -4.951 -21.571 1.00 82.62 119 TRP A N 1
ATOM 939 C CA . TRP A 1 119 ? 0.697 -4.564 -22.813 1.00 82.62 119 TRP A CA 1
ATOM 940 C C . TRP A 1 119 ? 1.700 -3.967 -23.806 1.00 82.62 119 TRP A C 1
ATOM 942 O O . TRP A 1 119 ? 1.930 -2.757 -23.843 1.00 82.62 119 TRP A O 1
ATOM 952 N N . ARG A 1 120 ? 2.306 -4.813 -24.646 1.00 71.44 120 ARG A N 1
ATOM 953 C CA . ARG A 1 120 ? 3.287 -4.379 -25.651 1.00 71.44 120 ARG A CA 1
ATOM 954 C C . ARG A 1 120 ? 2.823 -4.786 -27.046 1.00 71.44 120 ARG A C 1
ATOM 956 O O . ARG A 1 120 ? 2.459 -5.931 -27.281 1.00 71.44 120 ARG A O 1
ATOM 963 N N . ASN A 1 121 ? 2.813 -3.836 -27.983 1.00 64.50 121 ASN A N 1
ATOM 964 C CA . ASN A 1 121 ? 2.452 -4.069 -29.391 1.00 64.50 121 ASN A CA 1
ATOM 965 C C . ASN A 1 121 ? 1.070 -4.732 -29.605 1.00 64.50 121 ASN A C 1
ATOM 967 O O . ASN A 1 121 ? 0.894 -5.526 -30.527 1.00 64.50 121 ASN A O 1
ATOM 971 N N . GLY A 1 122 ? 0.091 -4.434 -28.742 1.00 69.50 122 GLY A N 1
ATOM 972 C CA . GLY A 1 122 ? -1.274 -4.968 -28.852 1.00 69.50 122 GLY A CA 1
ATOM 973 C C . GLY A 1 122 ? -1.429 -6.441 -28.453 1.00 69.50 122 GLY A C 1
ATOM 974 O O . GLY A 1 122 ? -2.482 -7.023 -28.711 1.00 69.50 122 GLY A O 1
ATOM 975 N N . LYS A 1 123 ? -0.411 -7.053 -27.830 1.00 76.44 123 LYS A N 1
ATOM 976 C CA . LYS A 1 123 ? -0.472 -8.416 -27.285 1.00 76.44 123 LYS A CA 1
ATOM 977 C C . LYS A 1 123 ? -0.030 -8.428 -25.819 1.00 76.44 123 LYS A C 1
ATOM 979 O O . LYS A 1 123 ? 0.865 -7.687 -25.421 1.00 76.44 123 LYS A O 1
ATOM 984 N N . LEU A 1 124 ? -0.669 -9.285 -25.022 1.00 73.00 124 LEU A N 1
ATOM 985 C CA . LEU A 1 124 ? -0.246 -9.586 -23.654 1.00 73.00 124 LEU A CA 1
ATOM 986 C C . LEU A 1 124 ? 0.863 -10.641 -23.713 1.00 73.00 124 LEU A C 1
ATOM 988 O O . LEU A 1 124 ? 0.597 -11.819 -23.953 1.00 73.00 124 LEU A O 1
ATOM 992 N N . GLU A 1 125 ? 2.112 -10.215 -23.533 1.00 67.88 125 GLU A N 1
ATOM 993 C CA . GLU A 1 125 ? 3.258 -11.126 -23.453 1.00 67.88 125 GLU A CA 1
ATOM 994 C C . GLU A 1 125 ? 3.461 -11.572 -21.999 1.00 67.88 125 GLU A C 1
ATOM 996 O O . GLU A 1 125 ? 3.921 -10.802 -21.156 1.00 67.88 125 GLU A O 1
ATOM 1001 N N . PHE A 1 126 ? 3.119 -12.828 -21.703 1.00 64.56 126 PHE A N 1
ATOM 1002 C CA . PHE A 1 126 ? 3.250 -13.400 -20.358 1.00 64.56 126 PHE A CA 1
ATOM 1003 C C . PHE A 1 126 ? 4.666 -13.920 -20.047 1.00 64.56 126 PHE A C 1
ATOM 1005 O O . PHE A 1 126 ? 5.003 -14.105 -18.884 1.00 64.56 126 PHE A O 1
ATOM 1012 N N . TRP A 1 127 ? 5.518 -14.170 -21.047 1.00 60.56 127 TRP A N 1
ATOM 1013 C CA . TRP A 1 127 ? 6.818 -14.805 -20.811 1.00 60.56 127 TRP A CA 1
ATOM 1014 C C . TRP A 1 127 ? 7.893 -14.339 -21.796 1.00 60.56 127 TRP A C 1
ATOM 1016 O O . TRP A 1 127 ? 7.676 -14.349 -23.008 1.00 60.56 127 TRP A O 1
ATOM 1026 N N . ARG A 1 128 ? 9.075 -13.987 -21.275 1.00 58.88 128 ARG A N 1
ATOM 1027 C CA . ARG A 1 128 ? 10.310 -13.759 -22.045 1.00 58.88 128 ARG A CA 1
ATOM 1028 C C . ARG A 1 128 ? 11.474 -14.535 -21.418 1.00 58.88 128 ARG A C 1
ATOM 1030 O O . ARG A 1 128 ? 11.434 -14.799 -20.216 1.00 58.88 128 ARG A O 1
ATOM 1037 N N . PRO A 1 129 ? 12.495 -14.905 -22.212 1.00 60.56 129 PRO A N 1
ATOM 1038 C CA . PRO A 1 129 ? 13.687 -15.579 -21.704 1.00 60.56 129 PRO A CA 1
ATOM 1039 C C . PRO A 1 129 ? 14.437 -14.714 -20.682 1.00 60.56 129 PRO A C 1
ATOM 1041 O O . PRO A 1 129 ? 14.518 -13.494 -20.829 1.00 60.56 129 PRO A O 1
ATOM 1044 N N . ILE A 1 130 ? 14.979 -15.370 -19.652 1.00 52.56 130 ILE A N 1
ATOM 1045 C CA . ILE A 1 130 ? 15.719 -14.741 -18.553 1.00 52.56 130 ILE A CA 1
ATOM 1046 C C . ILE A 1 130 ? 17.087 -14.300 -19.070 1.00 52.56 130 ILE A C 1
ATOM 1048 O O . ILE A 1 130 ? 17.863 -15.125 -19.544 1.00 52.56 130 ILE A O 1
ATOM 1052 N N . MET A 1 131 ? 17.389 -13.014 -18.940 1.00 51.47 131 MET A N 1
ATOM 1053 C CA . MET A 1 131 ? 18.702 -12.441 -19.231 1.00 51.47 131 MET A CA 1
ATOM 1054 C C . MET A 1 131 ? 19.194 -11.724 -17.966 1.00 51.47 131 MET A C 1
ATOM 1056 O O . MET A 1 131 ? 18.465 -10.934 -17.366 1.00 51.47 131 MET A O 1
ATOM 1060 N N . LEU A 1 132 ? 20.409 -12.054 -17.520 1.00 51.62 132 LEU A N 1
ATOM 1061 C CA . LEU A 1 132 ? 20.996 -11.667 -16.226 1.00 51.62 132 LEU A CA 1
ATOM 1062 C C . LEU A 1 132 ? 21.708 -10.300 -16.279 1.00 51.62 132 LEU A C 1
ATOM 1064 O O . LEU A 1 132 ? 22.842 -10.163 -15.833 1.00 51.62 132 LEU A O 1
ATOM 1068 N N . GLU A 1 133 ? 21.048 -9.276 -16.817 1.00 56.28 133 GLU A N 1
ATOM 1069 C CA . GLU A 1 133 ? 21.541 -7.890 -16.773 1.00 56.28 133 GLU A CA 1
ATOM 1070 C C . GLU A 1 133 ? 20.744 -7.067 -15.747 1.00 56.28 133 GLU A C 1
ATOM 1072 O O . GLU A 1 133 ? 19.517 -7.156 -15.676 1.00 56.28 133 GLU A O 1
ATOM 1077 N N . VAL A 1 134 ? 21.426 -6.238 -14.948 1.00 51.66 134 VAL A N 1
ATOM 1078 C CA . VAL A 1 134 ? 20.825 -5.441 -13.854 1.00 51.66 134 VAL A CA 1
ATOM 1079 C C . VAL A 1 134 ? 19.767 -4.453 -14.375 1.00 51.66 134 VAL A C 1
ATOM 1081 O O . VAL A 1 134 ? 18.710 -4.308 -13.762 1.00 51.66 134 VAL A O 1
ATOM 1084 N N . GLU A 1 135 ? 19.978 -3.862 -15.556 1.00 53.84 135 GLU A N 1
ATOM 1085 C CA . GLU A 1 135 ? 18.981 -3.020 -16.243 1.00 53.84 135 GLU A CA 1
ATOM 1086 C C . GLU A 1 135 ? 17.729 -3.804 -16.672 1.00 53.84 135 GLU A C 1
ATOM 1088 O O . GLU A 1 135 ? 16.619 -3.265 -16.737 1.00 53.84 135 GLU A O 1
ATOM 1093 N N . GLN A 1 136 ? 17.891 -5.098 -16.949 1.00 55.28 136 GLN A N 1
ATOM 1094 C CA . GLN A 1 136 ? 16.806 -5.990 -17.347 1.00 55.28 136 GLN A CA 1
ATOM 1095 C C . GLN A 1 136 ? 16.076 -6.588 -16.142 1.00 55.28 136 GLN A C 1
ATOM 1097 O O . GLN A 1 136 ? 14.932 -7.012 -16.289 1.00 55.28 136 GLN A O 1
ATOM 1102 N N . MET A 1 137 ? 16.672 -6.547 -14.946 1.00 52.19 137 MET A N 1
ATOM 1103 C CA . MET A 1 137 ? 16.090 -7.055 -13.699 1.00 52.19 137 MET A CA 1
ATOM 1104 C C . MET A 1 137 ? 14.799 -6.317 -13.312 1.00 52.19 137 MET A C 1
ATOM 1106 O O . MET A 1 137 ? 13.801 -6.952 -12.977 1.00 52.19 137 MET A O 1
ATOM 1110 N N . ILE A 1 138 ? 14.776 -4.983 -13.438 1.00 56.81 138 ILE A N 1
ATOM 1111 C CA . ILE A 1 138 ? 13.584 -4.150 -13.166 1.00 56.81 138 ILE A CA 1
ATOM 1112 C C . ILE A 1 138 ? 12.495 -4.363 -14.217 1.00 56.81 138 ILE A C 1
ATOM 1114 O O . ILE A 1 138 ? 11.302 -4.260 -13.936 1.00 56.81 138 ILE A O 1
ATOM 1118 N N . SER A 1 139 ? 12.893 -4.687 -15.446 1.00 57.94 139 SER A N 1
ATOM 1119 C CA . SER A 1 139 ? 11.954 -4.999 -16.518 1.00 57.94 139 SER A CA 1
ATOM 1120 C C . SER A 1 139 ? 11.622 -6.488 -16.615 1.00 57.94 139 SER A C 1
ATOM 1122 O O . SER A 1 139 ? 10.925 -6.886 -17.553 1.00 57.94 139 SER A O 1
ATOM 1124 N N . HIS A 1 140 ? 12.114 -7.304 -15.683 1.00 69.19 140 HIS A N 1
ATOM 1125 C CA . HIS A 1 140 ? 11.940 -8.741 -15.730 1.00 69.19 140 HIS A CA 1
ATOM 1126 C C . HIS A 1 140 ? 10.519 -9.112 -15.302 1.00 69.19 140 HIS A C 1
ATOM 1128 O O . HIS A 1 140 ? 9.985 -8.585 -14.323 1.00 69.19 140 HIS A O 1
ATOM 1134 N N . HIS A 1 141 ? 9.904 -10.069 -15.998 1.00 72.69 141 HIS A N 1
ATOM 1135 C CA . HIS A 1 141 ? 8.532 -10.496 -15.706 1.00 72.69 141 HIS A CA 1
ATOM 1136 C C . HIS A 1 141 ? 8.363 -11.007 -14.268 1.00 72.69 141 HIS A C 1
ATOM 1138 O O . HIS A 1 141 ? 7.317 -10.792 -13.671 1.00 72.69 141 HIS A O 1
ATOM 1144 N N . ILE A 1 142 ? 9.409 -11.595 -13.673 1.00 79.62 142 ILE A N 1
ATOM 1145 C CA . ILE A 1 142 ? 9.414 -12.012 -12.257 1.00 79.62 142 ILE A CA 1
ATOM 1146 C C . ILE A 1 142 ? 9.137 -10.824 -11.326 1.00 79.62 142 ILE A C 1
ATOM 1148 O O . ILE A 1 142 ? 8.322 -10.938 -10.414 1.00 79.62 142 ILE A O 1
ATOM 1152 N N . PHE A 1 143 ? 9.768 -9.675 -11.574 1.00 83.06 143 PHE A N 1
ATOM 1153 C CA . PHE A 1 143 ? 9.542 -8.476 -10.773 1.00 83.06 143 PHE A CA 1
ATOM 1154 C C . PHE A 1 143 ? 8.122 -7.927 -10.980 1.00 83.06 143 PHE A C 1
ATOM 1156 O O . PHE A 1 143 ? 7.446 -7.590 -10.012 1.00 83.06 143 PHE A O 1
ATOM 1163 N N . LEU A 1 144 ? 7.617 -7.925 -12.219 1.00 86.19 144 LEU A N 1
ATOM 1164 C CA . LEU A 1 144 ? 6.233 -7.522 -12.510 1.00 86.19 144 LEU A CA 1
ATOM 1165 C C . LEU A 1 144 ? 5.198 -8.433 -11.829 1.00 86.19 144 LEU A C 1
ATOM 1167 O O . LEU A 1 144 ? 4.205 -7.937 -11.298 1.00 86.19 144 LEU A O 1
ATOM 1171 N N . TYR A 1 145 ? 5.437 -9.746 -11.794 1.00 88.12 145 TYR A N 1
ATOM 1172 C CA . TYR A 1 145 ? 4.583 -10.687 -11.069 1.00 88.12 145 TYR A CA 1
ATOM 1173 C C . TYR A 1 145 ? 4.636 -10.474 -9.559 1.00 88.12 145 TYR A C 1
ATOM 1175 O O . TYR A 1 145 ? 3.595 -10.537 -8.907 1.00 88.12 145 TYR A O 1
ATOM 1183 N N . LEU A 1 146 ? 5.814 -10.172 -9.009 1.00 90.94 146 LEU A N 1
ATOM 1184 C CA . LEU A 1 146 ? 5.954 -9.813 -7.601 1.00 90.94 146 LEU A CA 1
ATOM 1185 C C . LEU A 1 146 ? 5.160 -8.541 -7.271 1.00 90.94 146 LEU A C 1
ATOM 1187 O O . LEU A 1 146 ? 4.426 -8.529 -6.286 1.00 90.94 146 LEU A O 1
ATOM 1191 N N . LEU A 1 147 ? 5.242 -7.502 -8.108 1.00 92.00 147 LEU A N 1
ATOM 1192 C CA . LEU A 1 147 ? 4.455 -6.275 -7.932 1.00 92.00 147 LEU A CA 1
ATOM 1193 C C . LEU A 1 147 ? 2.953 -6.535 -7.993 1.00 92.00 147 LEU A C 1
ATOM 1195 O O . LEU A 1 147 ? 2.208 -6.026 -7.157 1.00 92.00 147 LEU A O 1
ATOM 1199 N N . LEU A 1 148 ? 2.507 -7.345 -8.956 1.00 92.75 148 LEU A N 1
ATOM 1200 C CA . LEU A 1 148 ? 1.103 -7.723 -9.062 1.00 92.75 148 LEU A CA 1
ATOM 1201 C C . LEU A 1 148 ? 0.645 -8.494 -7.820 1.00 92.75 148 LEU A C 1
ATOM 1203 O O . LEU A 1 148 ? -0.424 -8.214 -7.285 1.00 92.75 148 LEU A O 1
ATOM 1207 N N . PHE A 1 149 ? 1.461 -9.431 -7.337 1.00 94.25 149 PHE A N 1
ATOM 1208 C CA . PHE A 1 149 ? 1.177 -10.175 -6.115 1.00 94.25 149 PHE A CA 1
ATOM 1209 C C . PHE A 1 149 ? 1.055 -9.245 -4.904 1.00 94.25 149 PHE A C 1
ATOM 1211 O O . PHE A 1 149 ? 0.074 -9.340 -4.168 1.00 94.25 149 PHE A O 1
ATOM 1218 N N . VAL A 1 150 ? 1.992 -8.307 -4.730 1.00 95.00 150 VAL A N 1
ATOM 1219 C CA . VAL A 1 150 ? 1.932 -7.303 -3.657 1.00 95.00 150 VAL A CA 1
ATOM 1220 C C . VAL A 1 150 ? 0.657 -6.469 -3.769 1.00 95.00 150 VAL A C 1
ATOM 1222 O O . VAL A 1 150 ? -0.059 -6.355 -2.781 1.00 95.00 150 VAL A O 1
ATOM 1225 N N . ALA A 1 151 ? 0.303 -5.976 -4.960 1.00 95.56 151 ALA A N 1
ATOM 1226 C CA . ALA A 1 151 ? -0.918 -5.194 -5.159 1.00 95.56 151 ALA A CA 1
ATOM 1227 C C . ALA A 1 151 ? -2.193 -5.982 -4.806 1.00 95.56 151 ALA A C 1
ATOM 1229 O O . ALA A 1 151 ? -3.081 -5.462 -4.128 1.00 95.56 151 ALA A O 1
ATOM 1230 N N . MET A 1 152 ? -2.274 -7.254 -5.209 1.00 96.19 152 MET A N 1
ATOM 1231 C CA . MET A 1 152 ? -3.400 -8.126 -4.859 1.00 96.19 152 MET A CA 1
ATOM 1232 C C . MET A 1 152 ? -3.475 -8.384 -3.351 1.00 96.19 152 MET A C 1
ATOM 1234 O O . MET A 1 152 ? -4.562 -8.336 -2.773 1.00 96.19 152 MET A O 1
ATOM 1238 N N . MET A 1 153 ? -2.332 -8.615 -2.701 1.00 95.94 153 MET A N 1
ATOM 1239 C CA . MET A 1 153 ? -2.262 -8.779 -1.248 1.00 95.94 153 MET A CA 1
ATOM 1240 C C . MET A 1 153 ? -2.678 -7.501 -0.515 1.00 95.94 153 MET A C 1
ATOM 1242 O O . MET A 1 153 ? -3.452 -7.595 0.437 1.00 95.94 153 MET A O 1
ATOM 1246 N N . THR A 1 154 ? -2.253 -6.323 -0.983 1.00 95.81 154 THR A N 1
ATOM 1247 C CA . THR A 1 154 ? -2.695 -5.029 -0.442 1.00 95.81 154 THR A CA 1
ATOM 1248 C C . THR A 1 154 ? -4.212 -4.904 -0.515 1.00 95.81 154 THR A C 1
ATOM 1250 O O . THR A 1 154 ? -4.842 -4.652 0.505 1.00 95.81 154 THR A O 1
ATOM 1253 N N . ILE A 1 155 ? -4.831 -5.192 -1.666 1.00 96.19 155 ILE A N 1
ATOM 1254 C CA . ILE A 1 155 ? -6.297 -5.139 -1.810 1.00 96.19 155 ILE A CA 1
ATOM 1255 C C . ILE A 1 155 ? -6.993 -6.076 -0.813 1.00 96.19 155 ILE A C 1
ATOM 1257 O O . ILE A 1 155 ? -7.951 -5.672 -0.151 1.00 96.19 155 ILE A O 1
ATOM 1261 N N . VAL A 1 156 ? -6.515 -7.317 -0.668 1.00 96.06 156 VAL A N 1
ATOM 1262 C CA . VAL A 1 156 ? -7.070 -8.267 0.311 1.00 96.06 156 VAL A CA 1
ATOM 1263 C C . VAL A 1 156 ? -6.953 -7.714 1.732 1.00 96.06 156 VAL A C 1
ATOM 1265 O O . VAL A 1 156 ? -7.918 -7.774 2.495 1.00 96.06 156 VAL A O 1
ATOM 1268 N N . MET A 1 157 ? -5.810 -7.128 2.084 1.00 95.38 157 MET A N 1
ATOM 1269 C CA . MET A 1 157 ? -5.583 -6.549 3.408 1.00 95.38 157 MET A CA 1
ATOM 1270 C C . MET A 1 157 ? -6.442 -5.308 3.661 1.00 95.38 157 MET A C 1
ATOM 1272 O O . MET A 1 157 ? -6.955 -5.167 4.772 1.00 95.38 157 MET A O 1
ATOM 1276 N N . CYS A 1 158 ? -6.701 -4.472 2.651 1.00 95.19 158 CYS A N 1
ATOM 1277 C CA . CYS A 1 158 ? -7.657 -3.370 2.758 1.00 95.19 158 CYS A CA 1
ATOM 1278 C C . CYS A 1 158 ? -9.083 -3.892 3.015 1.00 95.19 158 CYS A C 1
ATOM 1280 O O . CYS A 1 158 ? -9.801 -3.359 3.861 1.00 95.19 158 CYS A O 1
ATOM 1282 N N . LEU A 1 159 ? -9.508 -4.967 2.337 1.00 94.12 159 LEU A N 1
ATOM 1283 C CA . LEU A 1 159 ? -10.821 -5.584 2.580 1.00 94.12 159 LEU A CA 1
ATOM 1284 C C . LEU A 1 159 ? -10.928 -6.166 3.998 1.00 94.12 159 LEU A C 1
ATOM 1286 O O . LEU A 1 159 ? -11.974 -6.038 4.642 1.00 94.12 159 LEU A O 1
ATOM 1290 N N . LEU A 1 160 ? -9.849 -6.770 4.507 1.00 93.06 160 LEU A N 1
ATOM 1291 C CA . LEU A 1 160 ? -9.779 -7.263 5.885 1.00 93.06 160 LEU A CA 1
ATOM 1292 C C . LEU A 1 160 ? -9.824 -6.120 6.905 1.00 93.06 160 LEU A C 1
ATOM 1294 O O . LEU A 1 160 ? -10.533 -6.250 7.905 1.00 93.06 160 LEU A O 1
ATOM 1298 N N . LEU A 1 161 ? -9.148 -4.996 6.645 1.00 91.81 161 LEU A N 1
ATOM 1299 C CA . LEU A 1 161 ? -9.246 -3.794 7.476 1.00 91.81 161 LEU A CA 1
ATOM 1300 C C . LEU A 1 161 ? -10.680 -3.262 7.489 1.00 91.81 161 LEU A C 1
ATOM 1302 O O . LEU A 1 161 ? -11.242 -3.052 8.563 1.00 91.81 161 LEU A O 1
ATOM 1306 N N . LEU A 1 162 ? -11.308 -3.107 6.319 1.00 91.56 162 LEU A N 1
ATOM 1307 C CA . LEU A 1 162 ? -12.689 -2.635 6.209 1.00 91.56 162 LEU A CA 1
ATOM 1308 C C . LEU A 1 162 ? -13.651 -3.528 7.001 1.00 91.56 162 LEU A C 1
ATOM 1310 O O . LEU A 1 162 ? -14.497 -3.035 7.750 1.00 91.56 162 LEU A O 1
ATOM 1314 N N . ARG A 1 163 ? -13.490 -4.850 6.884 1.00 88.12 163 ARG A N 1
ATOM 1315 C CA . ARG A 1 163 ? -14.252 -5.820 7.674 1.00 88.12 163 ARG A CA 1
ATOM 1316 C C . ARG A 1 163 ? -13.969 -5.672 9.169 1.00 88.12 163 ARG A C 1
ATOM 1318 O O . ARG A 1 163 ? -14.913 -5.663 9.955 1.00 88.12 163 ARG A O 1
ATOM 1325 N N . GLY A 1 164 ? -12.706 -5.528 9.561 1.00 85.00 164 GLY A N 1
ATOM 1326 C CA . GLY A 1 164 ? -12.299 -5.306 10.948 1.00 85.00 164 GLY A CA 1
ATOM 1327 C C . GLY A 1 164 ? -12.942 -4.061 11.555 1.00 85.00 164 GLY A C 1
ATOM 1328 O O . GLY A 1 164 ? -13.446 -4.125 12.676 1.00 85.00 164 GLY A O 1
ATOM 1329 N N . LEU A 1 165 ? -13.016 -2.970 10.789 1.00 85.75 165 LEU A N 1
ATOM 1330 C CA . LEU A 1 165 ? -13.662 -1.716 11.186 1.00 85.75 165 LEU A CA 1
ATOM 1331 C C . LEU A 1 165 ? -15.185 -1.848 11.324 1.00 85.75 165 LEU A C 1
ATOM 1333 O O . LEU A 1 165 ? -15.768 -1.252 12.225 1.00 85.75 165 LEU A O 1
ATOM 1337 N N . VAL A 1 166 ? -15.845 -2.607 10.442 1.00 83.25 166 VAL A N 1
ATOM 1338 C CA . VAL A 1 166 ? -17.309 -2.800 10.479 1.00 83.25 166 VAL A CA 1
ATOM 1339 C C . VAL A 1 166 ? -17.727 -3.791 11.568 1.00 83.25 166 VAL A C 1
ATOM 1341 O O . VAL A 1 166 ? -18.750 -3.594 12.221 1.00 83.25 166 VAL A O 1
ATOM 1344 N N . CYS A 1 167 ? -16.954 -4.859 11.767 1.00 79.69 167 CYS A N 1
ATOM 1345 C CA . CYS A 1 167 ? -17.251 -5.920 12.731 1.00 79.69 167 CYS A CA 1
ATOM 1346 C C . CYS A 1 167 ? -16.612 -5.702 14.112 1.00 79.69 167 CYS A C 1
ATOM 1348 O O . CYS A 1 167 ? -16.813 -6.538 14.989 1.00 79.69 167 CYS A O 1
ATOM 1350 N N . PHE A 1 168 ? -15.858 -4.613 14.308 1.00 79.06 168 PHE A N 1
ATOM 1351 C CA . PHE A 1 168 ? -15.108 -4.315 15.537 1.00 79.06 168 PHE A CA 1
ATOM 1352 C C . PHE A 1 168 ? -14.169 -5.456 15.971 1.00 79.06 168 PHE A C 1
ATOM 1354 O O . PHE A 1 168 ? -13.997 -5.749 17.155 1.00 79.06 168 PHE A O 1
ATOM 1361 N N . GLU A 1 169 ? -13.544 -6.130 15.002 1.00 82.06 169 GLU A N 1
ATOM 1362 C CA . GLU A 1 169 ? -12.698 -7.293 15.266 1.00 82.06 169 GLU A CA 1
ATOM 1363 C C . GLU A 1 169 ? -11.216 -6.903 15.340 1.00 82.06 169 GLU A C 1
ATOM 1365 O O . GLU A 1 169 ? -10.528 -6.782 14.325 1.00 82.06 169 GLU A O 1
ATOM 1370 N N . LYS A 1 170 ? -10.683 -6.775 16.563 1.00 83.62 170 LYS A N 1
ATOM 1371 C CA . LYS A 1 170 ? -9.284 -6.362 16.799 1.00 83.62 170 LYS A CA 1
ATOM 1372 C C . LYS A 1 170 ? -8.233 -7.257 16.134 1.00 83.62 170 LYS A C 1
ATOM 1374 O O . LYS A 1 170 ? -7.160 -6.785 15.775 1.00 83.62 170 LYS A O 1
ATOM 1379 N N . ARG A 1 171 ? -8.526 -8.553 15.956 1.00 88.38 171 ARG A N 1
ATOM 1380 C CA . ARG A 1 171 ? -7.597 -9.510 15.326 1.00 88.38 171 ARG A CA 1
ATOM 1381 C C . ARG A 1 171 ? -7.276 -9.119 13.884 1.00 88.38 171 ARG A C 1
ATOM 1383 O O . ARG A 1 171 ? -6.125 -9.239 13.477 1.00 88.38 171 ARG A O 1
ATOM 1390 N N . LEU A 1 172 ? -8.272 -8.623 13.149 1.00 89.81 172 LEU A N 1
ATOM 1391 C CA . LEU A 1 172 ? -8.105 -8.183 11.765 1.00 89.81 172 LEU A CA 1
ATOM 1392 C C . LEU A 1 172 ? -7.270 -6.900 11.681 1.00 89.81 172 LEU A C 1
ATOM 1394 O O . LEU A 1 172 ? -6.416 -6.798 10.807 1.00 89.81 172 LEU A O 1
ATOM 1398 N N . LEU A 1 173 ? -7.436 -5.975 12.633 1.00 89.88 173 LEU A N 1
ATOM 1399 C CA . LEU A 1 173 ? -6.619 -4.758 12.707 1.00 89.88 173 LEU A CA 1
ATOM 1400 C C . LEU A 1 173 ? -5.149 -5.079 12.998 1.00 89.88 173 LEU A C 1
ATOM 1402 O O . LEU A 1 173 ? -4.268 -4.538 12.342 1.00 89.88 173 LEU A O 1
ATOM 1406 N N . PHE A 1 174 ? -4.863 -5.997 13.928 1.00 91.00 174 PHE A N 1
ATOM 1407 C CA . PHE A 1 174 ? -3.481 -6.419 14.195 1.00 91.00 174 PHE A CA 1
ATOM 1408 C C . PHE A 1 174 ? -2.844 -7.162 13.017 1.00 91.00 174 PHE A C 1
ATOM 1410 O O . PHE A 1 174 ? -1.638 -7.042 12.799 1.00 91.00 174 PHE A O 1
ATOM 1417 N N . LEU A 1 175 ? -3.631 -7.940 12.268 1.00 93.94 175 LEU A N 1
ATOM 1418 C CA . LEU A 1 175 ? -3.152 -8.588 11.050 1.00 93.94 175 LEU A CA 1
ATOM 1419 C C . LEU A 1 175 ? -2.777 -7.546 9.990 1.00 93.94 175 LEU A C 1
ATOM 1421 O O . LEU A 1 175 ? -1.688 -7.632 9.428 1.00 93.94 175 LEU A O 1
ATOM 1425 N N . HIS A 1 176 ? -3.640 -6.550 9.779 1.00 94.06 176 HIS A N 1
ATOM 1426 C CA . HIS A 1 176 ? -3.379 -5.437 8.870 1.00 94.06 176 HIS A CA 1
ATOM 1427 C C . HIS A 1 176 ? -2.150 -4.625 9.305 1.00 94.06 176 HIS A C 1
ATOM 1429 O O . HIS A 1 176 ? -1.249 -4.412 8.508 1.00 94.06 176 HIS A O 1
ATOM 1435 N N . LEU A 1 177 ? -2.013 -4.318 10.599 1.00 93.62 177 LEU A N 1
ATOM 1436 C CA . LEU A 1 177 ? -0.843 -3.614 11.134 1.00 93.62 177 LEU A CA 1
ATOM 1437 C C . LEU A 1 177 ? 0.476 -4.364 10.862 1.00 93.62 177 LEU A C 1
ATOM 1439 O O . LEU A 1 177 ? 1.496 -3.758 10.547 1.00 93.62 177 LEU A O 1
ATOM 1443 N N . ARG A 1 178 ? 0.489 -5.699 10.983 1.00 94.88 178 ARG A N 1
ATOM 1444 C CA . ARG A 1 178 ? 1.674 -6.507 10.632 1.00 94.88 178 ARG A CA 1
ATOM 1445 C C . ARG A 1 178 ? 1.972 -6.456 9.137 1.00 94.88 178 ARG A C 1
ATOM 1447 O O . ARG A 1 178 ? 3.140 -6.453 8.753 1.00 94.88 178 ARG A O 1
ATOM 1454 N N . PHE A 1 179 ? 0.928 -6.442 8.316 1.00 95.19 179 PHE A N 1
ATOM 1455 C CA . PHE A 1 179 ? 1.069 -6.281 6.879 1.00 95.19 179 PHE A CA 1
ATOM 1456 C C . PHE A 1 179 ? 1.639 -4.903 6.521 1.00 95.19 179 PHE A C 1
ATOM 1458 O O . PHE A 1 179 ? 2.556 -4.848 5.709 1.00 95.19 179 PHE A O 1
ATOM 1465 N N . ASP A 1 180 ? 1.221 -3.831 7.196 1.00 94.81 180 ASP A N 1
ATOM 1466 C CA . ASP A 1 180 ? 1.776 -2.485 7.002 1.00 94.81 180 ASP A CA 1
ATOM 1467 C C . ASP A 1 180 ? 3.279 -2.427 7.277 1.00 94.81 180 ASP A C 1
ATOM 1469 O O . ASP A 1 180 ? 4.027 -1.808 6.522 1.00 94.81 180 ASP A O 1
ATOM 1473 N N . TYR A 1 181 ? 3.751 -3.118 8.319 1.00 95.25 181 TYR A N 1
ATOM 1474 C CA . TYR A 1 181 ? 5.187 -3.245 8.588 1.00 95.25 181 TYR A CA 1
ATOM 1475 C C . TYR A 1 181 ? 5.928 -3.969 7.462 1.00 95.25 181 TYR A C 1
ATOM 1477 O O . TYR A 1 181 ? 6.997 -3.526 7.037 1.00 95.25 181 TYR A O 1
ATOM 1485 N N . PHE A 1 182 ? 5.371 -5.078 6.969 1.00 95.19 182 PHE A N 1
ATOM 1486 C CA . PHE A 1 182 ? 5.942 -5.800 5.833 1.00 95.19 182 PHE A CA 1
ATOM 1487 C C . PHE A 1 182 ? 5.980 -4.917 4.578 1.00 95.19 182 PHE A C 1
ATOM 1489 O O . PHE A 1 182 ? 7.011 -4.838 3.908 1.00 95.19 182 PHE A O 1
ATOM 1496 N N . LEU A 1 183 ? 4.883 -4.214 4.292 1.00 94.94 183 LEU A N 1
ATOM 1497 C CA . LEU A 1 183 ? 4.755 -3.339 3.136 1.00 94.94 183 LEU A CA 1
ATOM 1498 C C . LEU A 1 183 ? 5.706 -2.138 3.238 1.00 94.94 183 LEU A C 1
ATOM 1500 O O . LEU A 1 183 ? 6.290 -1.743 2.232 1.00 94.94 183 LEU A O 1
ATOM 1504 N N . PHE A 1 184 ? 5.940 -1.602 4.437 1.00 95.75 184 PHE A N 1
ATOM 1505 C CA . PHE A 1 184 ? 6.944 -0.563 4.673 1.00 95.75 184 PHE A CA 1
ATOM 1506 C C . PHE A 1 184 ? 8.358 -1.044 4.323 1.00 95.75 184 PHE A C 1
ATOM 1508 O O . PHE A 1 184 ? 9.057 -0.381 3.558 1.00 95.75 184 PHE A O 1
ATOM 1515 N N . ILE A 1 185 ? 8.766 -2.218 4.821 1.00 95.69 185 ILE A N 1
ATOM 1516 C CA . ILE A 1 185 ? 10.087 -2.796 4.521 1.00 95.69 185 ILE A CA 1
ATOM 1517 C C . ILE A 1 185 ? 10.224 -3.061 3.019 1.00 95.69 185 ILE A C 1
ATOM 1519 O O . ILE A 1 185 ? 11.247 -2.722 2.424 1.00 95.69 185 ILE A O 1
ATOM 1523 N N . PHE A 1 186 ? 9.187 -3.625 2.396 1.00 94.38 186 PHE A N 1
ATOM 1524 C CA . PHE A 1 186 ? 9.168 -3.873 0.959 1.00 94.38 186 PHE A CA 1
ATOM 1525 C C . PHE A 1 186 ? 9.347 -2.577 0.158 1.00 94.38 186 PHE A C 1
ATOM 1527 O O . PHE A 1 186 ? 10.228 -2.512 -0.696 1.00 94.38 186 PHE A O 1
ATOM 1534 N N . ASN A 1 187 ? 8.566 -1.534 0.459 1.00 94.81 187 ASN A N 1
ATOM 1535 C CA . ASN A 1 187 ? 8.666 -0.240 -0.222 1.00 94.81 187 ASN A CA 1
ATOM 1536 C C . ASN A 1 187 ? 10.016 0.439 0.019 1.00 94.81 187 ASN A C 1
ATOM 1538 O O . ASN A 1 187 ? 10.564 1.042 -0.901 1.00 94.81 187 ASN A O 1
ATOM 1542 N N . PHE A 1 188 ? 10.583 0.308 1.219 1.00 94.50 188 PHE A N 1
ATOM 1543 C CA . PHE A 1 188 ? 11.902 0.847 1.532 1.00 94.50 188 PHE A CA 1
ATOM 1544 C C . PHE A 1 188 ? 12.984 0.179 0.678 1.00 94.50 188 PHE A C 1
ATOM 1546 O O . PHE A 1 188 ? 13.727 0.871 -0.020 1.00 94.50 188 PHE A O 1
ATOM 1553 N N . LEU A 1 189 ? 13.015 -1.157 0.651 1.00 92.31 189 LEU A N 1
ATOM 1554 C CA . LEU A 1 189 ? 13.962 -1.918 -0.165 1.00 92.31 189 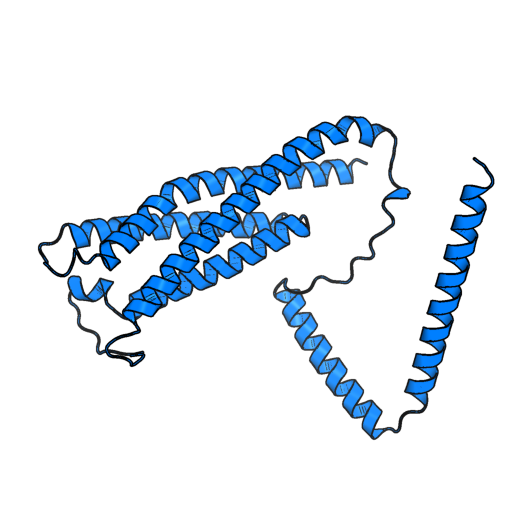LEU A CA 1
ATOM 1555 C C . LEU A 1 189 ? 13.762 -1.647 -1.661 1.00 92.31 189 LEU A C 1
ATOM 1557 O O . LEU A 1 189 ? 14.736 -1.424 -2.377 1.00 92.31 189 LEU A O 1
ATOM 1561 N N . ALA A 1 190 ? 12.513 -1.609 -2.128 1.00 90.31 190 ALA A N 1
ATOM 1562 C CA . ALA A 1 190 ? 12.191 -1.279 -3.512 1.00 90.31 190 ALA A CA 1
ATOM 1563 C C . ALA A 1 190 ? 12.667 0.136 -3.879 1.00 90.31 190 ALA A C 1
ATOM 1565 O O . ALA A 1 190 ? 13.287 0.314 -4.922 1.00 90.31 190 ALA A O 1
ATOM 1566 N N . SER A 1 191 ? 12.455 1.131 -3.012 1.00 90.94 191 SER A N 1
ATOM 1567 C CA . SER A 1 191 ? 12.919 2.503 -3.241 1.00 90.94 191 SER A CA 1
ATOM 1568 C C . SER A 1 191 ? 14.443 2.586 -3.323 1.00 90.94 191 SER A C 1
ATOM 1570 O O . SER A 1 191 ? 14.964 3.241 -4.222 1.00 90.94 191 SER A O 1
ATOM 1572 N N . LEU A 1 192 ? 15.160 1.860 -2.459 1.00 90.06 192 LEU A N 1
ATOM 1573 C CA . LEU A 1 192 ? 16.621 1.811 -2.470 1.00 90.06 192 LEU A CA 1
ATOM 1574 C C . LEU A 1 192 ? 17.131 1.183 -3.771 1.00 90.06 192 LEU A C 1
ATOM 1576 O O . LEU A 1 192 ? 18.008 1.742 -4.426 1.00 90.06 192 LEU A O 1
ATOM 1580 N N . LEU A 1 193 ? 16.548 0.050 -4.176 1.00 86.00 193 LEU A N 1
ATOM 1581 C CA . LEU A 1 193 ? 16.912 -0.625 -5.422 1.00 86.00 193 LEU A CA 1
ATOM 1582 C C . LEU A 1 193 ? 16.637 0.258 -6.646 1.00 86.00 193 LEU A C 1
ATOM 1584 O O . LEU A 1 193 ? 17.475 0.335 -7.543 1.00 86.00 193 LEU A O 1
ATOM 1588 N N . PHE A 1 194 ? 15.501 0.958 -6.679 1.00 83.94 194 PHE A N 1
ATOM 1589 C CA . PHE A 1 194 ? 15.178 1.879 -7.771 1.00 83.94 194 PHE A CA 1
ATOM 1590 C C . PHE A 1 194 ? 16.057 3.130 -7.770 1.00 83.94 194 PHE A C 1
ATOM 1592 O O . PHE A 1 194 ? 16.424 3.593 -8.845 1.00 83.94 194 PHE A O 1
ATOM 1599 N N . ALA A 1 195 ? 16.438 3.654 -6.604 1.00 86.06 195 ALA A N 1
ATOM 1600 C CA . ALA A 1 195 ? 17.379 4.766 -6.511 1.00 86.06 195 ALA A CA 1
ATOM 1601 C C . ALA A 1 195 ? 18.749 4.378 -7.087 1.00 86.06 195 ALA A C 1
ATOM 1603 O O . ALA A 1 195 ? 19.310 5.119 -7.893 1.00 86.06 195 ALA A O 1
ATOM 1604 N N . LEU A 1 196 ? 19.250 3.185 -6.747 1.00 83.44 196 LEU A N 1
ATOM 1605 C CA . LEU A 1 196 ? 20.494 2.650 -7.309 1.00 83.44 196 LEU A CA 1
ATOM 1606 C C . LEU A 1 196 ? 20.390 2.435 -8.822 1.00 83.44 196 LEU A C 1
ATOM 1608 O O . LEU A 1 196 ? 21.307 2.783 -9.561 1.00 83.44 196 LEU A O 1
ATOM 1612 N N . ALA A 1 197 ? 19.261 1.912 -9.298 1.00 78.06 197 ALA A N 1
ATOM 1613 C CA . ALA A 1 197 ? 19.049 1.695 -10.722 1.00 78.06 197 ALA A CA 1
ATOM 1614 C C . ALA A 1 197 ? 18.931 3.000 -11.523 1.00 78.06 197 ALA A C 1
ATOM 1616 O O . ALA A 1 197 ? 19.468 3.088 -12.624 1.00 78.06 197 ALA A O 1
ATOM 1617 N N . LEU A 1 198 ? 18.279 4.028 -10.976 1.00 78.19 198 LEU A N 1
ATOM 1618 C CA . LEU A 1 198 ? 18.222 5.360 -11.590 1.00 78.19 198 LEU A CA 1
ATOM 1619 C C . LEU A 1 198 ? 19.581 6.071 -11.556 1.00 78.19 198 LEU A C 1
ATOM 1621 O O . LEU A 1 198 ? 19.872 6.869 -12.444 1.00 78.19 198 LEU A O 1
ATOM 1625 N N . SER A 1 199 ? 20.419 5.762 -10.564 1.00 80.19 199 SER A N 1
ATOM 1626 C CA . SER A 1 199 ? 21.791 6.267 -10.474 1.00 80.19 199 SER A CA 1
ATOM 1627 C C . SER A 1 199 ? 22.750 5.610 -11.473 1.00 80.19 199 SER A C 1
ATOM 1629 O O . SER A 1 199 ? 23.860 6.112 -11.642 1.00 80.19 199 SER A O 1
ATOM 1631 N N . SER A 1 200 ? 22.370 4.495 -12.106 1.00 75.31 200 SER A N 1
ATOM 1632 C CA . SER A 1 200 ? 23.199 3.843 -13.123 1.00 75.31 200 SER A CA 1
ATOM 1633 C C . SER A 1 200 ? 23.063 4.544 -14.481 1.00 75.31 200 SER A C 1
ATOM 1635 O O . SER A 1 200 ? 21.978 4.999 -14.854 1.00 75.31 200 SER A O 1
ATOM 1637 N N . GLU A 1 201 ? 24.171 4.668 -15.217 1.00 57.94 201 GLU A N 1
ATOM 1638 C CA . GLU A 1 201 ? 24.213 5.346 -16.517 1.00 57.94 201 GLU A CA 1
ATOM 1639 C C . GLU A 1 201 ? 23.507 4.515 -17.600 1.00 57.94 201 GLU A C 1
ATOM 1641 O O . GLU A 1 201 ? 24.124 3.728 -18.312 1.00 57.94 201 GLU A O 1
ATOM 1646 N N . GLY A 1 202 ? 22.193 4.706 -17.738 1.00 62.66 202 GLY A N 1
ATOM 1647 C CA . GLY A 1 202 ? 21.386 4.066 -18.774 1.00 62.66 202 GLY A CA 1
ATOM 1648 C C . GLY A 1 202 ? 20.217 4.945 -19.216 1.00 62.66 202 GLY A C 1
ATOM 1649 O O . GLY A 1 202 ? 19.336 5.286 -18.428 1.00 62.66 202 GLY A O 1
ATOM 1650 N N . ILE A 1 203 ? 20.135 5.270 -20.512 1.00 59.19 203 ILE A N 1
ATOM 1651 C CA . ILE A 1 203 ? 19.031 6.066 -21.103 1.00 59.19 203 ILE A CA 1
ATOM 1652 C C . ILE A 1 203 ? 17.655 5.405 -20.867 1.00 59.19 203 ILE A C 1
ATOM 1654 O O . ILE A 1 203 ? 16.628 6.080 -20.817 1.00 59.19 203 ILE A O 1
ATOM 1658 N N . ARG A 1 204 ? 17.612 4.077 -20.675 1.00 62.22 204 ARG A N 1
ATOM 1659 C CA . ARG A 1 204 ? 16.380 3.326 -20.363 1.00 62.22 204 ARG A CA 1
ATOM 1660 C C . ARG A 1 204 ? 16.005 3.329 -18.876 1.00 62.22 204 ARG A C 1
ATOM 1662 O O . ARG A 1 204 ? 14.870 2.965 -18.558 1.00 62.22 204 ARG A O 1
ATOM 1669 N N . ALA A 1 205 ? 16.899 3.742 -17.977 1.00 64.38 205 ALA A N 1
ATOM 1670 C CA . ALA A 1 205 ? 16.601 3.837 -16.549 1.00 64.38 205 ALA A CA 1
ATOM 1671 C C . ALA A 1 205 ? 15.568 4.948 -16.281 1.00 64.38 205 ALA A C 1
ATOM 1673 O O . ALA A 1 205 ? 14.559 4.709 -15.615 1.00 64.38 205 ALA A O 1
ATOM 1674 N N . TRP A 1 206 ? 15.740 6.105 -16.928 1.00 73.19 206 TRP A N 1
ATOM 1675 C CA . TRP A 1 206 ? 14.951 7.334 -16.748 1.00 73.19 206 TRP A CA 1
ATOM 1676 C C . TRP A 1 206 ? 13.631 7.387 -17.533 1.00 73.19 206 TRP A C 1
ATOM 1678 O O . TRP A 1 206 ? 13.156 8.454 -17.922 1.00 73.19 206 TRP A O 1
ATOM 1688 N N . THR A 1 207 ? 12.996 6.243 -17.787 1.00 83.38 207 THR A N 1
ATOM 1689 C CA . THR A 1 207 ? 11.670 6.258 -18.427 1.00 83.38 207 THR A CA 1
ATOM 1690 C C . THR A 1 207 ? 10.611 6.829 -17.483 1.00 83.38 207 THR A C 1
ATOM 1692 O O . THR A 1 207 ? 10.629 6.555 -16.283 1.00 83.38 207 THR A O 1
ATOM 1695 N N . PHE A 1 208 ? 9.636 7.566 -18.031 1.00 85.50 208 PHE A N 1
ATOM 1696 C CA . PHE A 1 208 ? 8.530 8.160 -17.262 1.00 85.50 208 PHE A CA 1
ATOM 1697 C C . PHE A 1 208 ? 7.842 7.151 -16.328 1.00 85.50 208 PHE A C 1
ATOM 1699 O O . PHE A 1 208 ? 7.574 7.455 -15.171 1.00 85.50 208 PHE A O 1
ATOM 1706 N N . LEU A 1 209 ? 7.622 5.920 -16.803 1.00 86.06 209 LEU A N 1
ATOM 1707 C CA . LEU A 1 209 ? 7.022 4.847 -16.007 1.00 86.06 209 LEU A CA 1
ATOM 1708 C C . LEU A 1 209 ? 7.883 4.453 -14.800 1.00 86.06 209 LEU A C 1
ATOM 1710 O O . LEU A 1 209 ? 7.344 4.236 -13.718 1.00 86.06 209 LEU A O 1
ATOM 1714 N N . ASN A 1 210 ? 9.203 4.355 -14.964 1.00 85.75 210 ASN A N 1
ATOM 1715 C CA . ASN A 1 210 ? 10.105 4.003 -13.867 1.00 85.75 210 ASN A CA 1
ATOM 1716 C C . ASN A 1 210 ? 10.191 5.129 -12.830 1.00 85.75 210 ASN A C 1
ATOM 1718 O O . ASN A 1 210 ? 10.199 4.847 -11.635 1.00 85.75 210 ASN A O 1
ATOM 1722 N N . ILE A 1 211 ? 10.197 6.390 -13.278 1.00 87.69 211 ILE A N 1
ATOM 1723 C CA . ILE A 1 211 ? 10.159 7.563 -12.393 1.00 87.69 211 ILE A CA 1
ATOM 1724 C C . ILE A 1 211 ? 8.846 7.581 -11.606 1.00 87.69 211 ILE A C 1
ATOM 1726 O O . ILE A 1 211 ? 8.865 7.734 -10.388 1.00 87.69 211 ILE A O 1
ATOM 1730 N N . LEU A 1 212 ? 7.711 7.364 -12.279 1.00 90.44 212 LEU A N 1
ATOM 1731 C CA . LEU A 1 212 ? 6.401 7.288 -11.632 1.00 90.44 212 LEU A CA 1
ATOM 1732 C C . LEU A 1 212 ? 6.363 6.178 -10.573 1.00 90.44 212 LEU A C 1
ATOM 1734 O O . LEU A 1 212 ? 5.874 6.403 -9.469 1.00 90.44 212 LEU A O 1
ATOM 1738 N N . LEU A 1 213 ? 6.908 4.998 -10.885 1.00 90.06 213 LEU A N 1
ATOM 1739 C CA . LEU A 1 213 ? 6.968 3.880 -9.945 1.00 90.06 213 LEU A CA 1
ATOM 1740 C C . LEU A 1 213 ? 7.881 4.181 -8.746 1.00 90.06 213 LEU A C 1
ATOM 1742 O O . LEU A 1 213 ? 7.511 3.888 -7.610 1.00 90.06 213 LEU A O 1
ATOM 1746 N N . PHE A 1 214 ? 9.038 4.803 -8.979 1.00 90.75 214 PHE A N 1
ATOM 1747 C CA . PHE A 1 214 ? 9.942 5.230 -7.911 1.00 90.75 214 PHE A CA 1
ATOM 1748 C C . PHE A 1 214 ? 9.277 6.250 -6.979 1.00 90.75 214 PHE A C 1
ATOM 1750 O O . PHE A 1 214 ? 9.303 6.079 -5.760 1.00 90.75 214 PHE A O 1
ATOM 1757 N N . LEU A 1 215 ? 8.618 7.268 -7.541 1.00 92.19 215 LEU A N 1
ATOM 1758 C CA . LEU A 1 215 ? 7.866 8.255 -6.766 1.00 92.19 215 LEU A CA 1
ATOM 1759 C C . LEU A 1 215 ? 6.710 7.613 -5.995 1.00 92.19 215 LEU A C 1
ATOM 1761 O O . LEU A 1 215 ? 6.478 7.981 -4.846 1.00 92.19 215 LEU A O 1
ATOM 1765 N N . ASN A 1 216 ? 6.029 6.623 -6.580 1.00 94.00 216 ASN A N 1
ATOM 1766 C CA . ASN A 1 216 ? 4.979 5.870 -5.898 1.00 94.00 216 ASN A CA 1
ATOM 1767 C C . ASN A 1 216 ? 5.530 5.165 -4.645 1.00 94.00 216 ASN A C 1
ATOM 1769 O O . ASN A 1 216 ? 4.992 5.361 -3.558 1.00 94.00 216 ASN A O 1
ATOM 1773 N N . PHE A 1 217 ? 6.651 4.440 -4.754 1.00 94.06 217 PHE A N 1
ATOM 1774 C CA . PHE A 1 217 ? 7.301 3.814 -3.593 1.00 94.06 217 PHE A CA 1
ATOM 1775 C C . PHE A 1 217 ? 7.772 4.828 -2.551 1.00 94.06 217 PHE A C 1
ATOM 1777 O O . PHE A 1 217 ? 7.563 4.620 -1.357 1.00 94.06 217 PHE A O 1
ATOM 1784 N N . LEU A 1 218 ? 8.367 5.938 -2.991 1.00 93.88 218 LEU A N 1
ATOM 1785 C CA . LEU A 1 218 ? 8.869 6.972 -2.091 1.00 93.88 218 LEU A CA 1
ATOM 1786 C C . LEU A 1 218 ? 7.732 7.662 -1.326 1.00 93.88 218 LEU A C 1
ATOM 1788 O O . LEU A 1 218 ? 7.839 7.865 -0.119 1.00 93.88 218 LEU A O 1
ATOM 1792 N N . SER A 1 219 ? 6.627 7.974 -2.010 1.00 93.81 219 SER A N 1
ATOM 1793 C CA . SER A 1 219 ? 5.435 8.576 -1.401 1.00 93.81 219 SER A CA 1
ATOM 1794 C C . SER A 1 219 ? 4.724 7.632 -0.426 1.00 93.81 219 SER A C 1
ATOM 1796 O O . SER A 1 219 ? 4.122 8.093 0.544 1.00 93.81 219 SER A O 1
ATOM 1798 N N . GLN A 1 220 ? 4.854 6.315 -0.624 1.00 94.56 220 GLN A N 1
ATOM 1799 C CA . GLN A 1 220 ? 4.251 5.317 0.254 1.00 94.56 220 GLN A CA 1
ATOM 1800 C C . GLN A 1 220 ? 4.938 5.247 1.624 1.00 94.56 220 GLN A C 1
ATOM 1802 O O . GLN A 1 220 ? 4.279 4.940 2.609 1.00 94.56 220 GLN A O 1
ATOM 1807 N N . LEU A 1 221 ? 6.234 5.563 1.734 1.00 94.69 221 LEU A N 1
ATOM 1808 C CA . LEU A 1 221 ? 6.967 5.496 3.008 1.00 94.69 221 LEU A CA 1
ATOM 1809 C C . LEU A 1 221 ? 6.365 6.384 4.115 1.00 94.69 221 LEU A C 1
ATOM 1811 O O . LEU A 1 221 ? 6.033 5.845 5.176 1.00 94.69 221 LEU A O 1
ATOM 1815 N N . PRO A 1 222 ? 6.181 7.708 3.919 1.00 95.19 222 PRO A N 1
ATOM 1816 C CA . PRO A 1 222 ? 5.555 8.548 4.937 1.00 95.19 222 PRO A CA 1
ATOM 1817 C C . PRO A 1 222 ? 4.089 8.163 5.177 1.00 95.19 222 PRO A C 1
ATOM 1819 O O . PRO A 1 222 ? 3.639 8.189 6.323 1.00 95.19 222 PRO A O 1
ATOM 1822 N N . LEU A 1 223 ? 3.359 7.756 4.131 1.00 94.25 223 LEU A N 1
ATOM 1823 C CA . LEU A 1 223 ? 1.968 7.314 4.256 1.00 94.25 223 LEU A CA 1
ATOM 1824 C C . LEU A 1 223 ? 1.840 6.037 5.097 1.00 94.25 223 LEU A C 1
ATOM 1826 O O . LEU A 1 223 ? 0.949 5.974 5.940 1.00 94.25 223 LEU A O 1
ATOM 1830 N N . GLN A 1 224 ? 2.742 5.061 4.944 1.00 94.62 224 GLN A N 1
ATOM 1831 C CA . GLN A 1 224 ? 2.716 3.826 5.733 1.00 94.62 224 GLN A CA 1
ATOM 1832 C C . GLN A 1 224 ? 3.103 4.082 7.194 1.00 94.62 224 GLN A C 1
ATOM 1834 O O . GLN A 1 224 ? 2.498 3.508 8.094 1.00 94.62 224 GLN A O 1
ATOM 1839 N N . LEU A 1 225 ? 4.068 4.973 7.463 1.00 94.38 225 LEU A N 1
ATOM 1840 C CA . LEU A 1 225 ? 4.405 5.372 8.838 1.00 94.38 225 LEU A CA 1
ATOM 1841 C C . LEU A 1 225 ? 3.218 6.038 9.539 1.00 94.38 225 LEU A C 1
ATOM 1843 O O . LEU A 1 225 ? 2.928 5.747 10.702 1.00 94.38 225 LEU A O 1
ATOM 1847 N N . TRP A 1 226 ? 2.507 6.903 8.818 1.00 95.06 226 TRP A N 1
ATOM 1848 C CA . TRP A 1 226 ? 1.278 7.506 9.313 1.00 95.06 226 TRP A CA 1
ATOM 1849 C C . TRP A 1 226 ? 0.171 6.460 9.516 1.00 95.06 226 TRP A C 1
ATOM 1851 O O . TRP A 1 226 ? -0.444 6.425 10.584 1.00 95.06 226 TRP A O 1
ATOM 1861 N N . ALA A 1 227 ? -0.028 5.556 8.554 1.00 93.88 227 ALA A N 1
ATOM 1862 C CA . ALA A 1 227 ? -0.996 4.465 8.644 1.00 93.88 227 ALA A CA 1
ATOM 1863 C C . ALA A 1 227 ? -0.748 3.568 9.865 1.00 93.88 227 ALA A C 1
ATOM 1865 O O . ALA A 1 227 ? -1.682 3.302 10.621 1.00 93.88 227 ALA A O 1
ATOM 1866 N N . LEU A 1 228 ? 0.509 3.197 10.132 1.00 94.12 228 LEU A N 1
ATOM 1867 C CA . LEU A 1 228 ? 0.900 2.423 11.314 1.00 94.12 228 LEU A CA 1
ATOM 1868 C C . LEU A 1 228 ? 0.461 3.101 12.616 1.00 94.12 228 LEU A C 1
ATOM 1870 O O . LEU A 1 228 ? -0.043 2.434 13.522 1.00 94.12 228 LEU A O 1
ATOM 1874 N N . SER A 1 229 ? 0.623 4.424 12.719 1.00 93.25 229 SER A N 1
ATOM 1875 C CA . SER A 1 229 ? 0.162 5.182 13.886 1.00 93.25 229 SER A CA 1
ATOM 1876 C C . SER A 1 229 ? -1.364 5.151 14.004 1.00 93.25 229 SER A C 1
ATOM 1878 O O . SER A 1 229 ? -1.882 4.839 15.077 1.00 93.25 229 SER A O 1
ATOM 1880 N N . VAL A 1 230 ? -2.081 5.404 12.907 1.00 93.00 230 VAL A N 1
ATOM 1881 C CA . VAL A 1 230 ? -3.552 5.455 12.878 1.00 93.00 230 VAL A CA 1
ATOM 1882 C C . VAL A 1 230 ? -4.180 4.095 13.196 1.00 93.00 230 VAL A C 1
ATOM 1884 O O . VAL A 1 230 ? -5.059 4.005 14.057 1.00 93.00 230 VAL A O 1
ATOM 1887 N N . VAL A 1 231 ? -3.724 3.024 12.542 1.00 91.38 231 VAL A N 1
ATOM 1888 C CA . VAL A 1 231 ? -4.247 1.661 12.731 1.00 91.38 231 VAL A CA 1
ATOM 1889 C C . VAL A 1 231 ? -3.941 1.160 14.141 1.00 91.38 231 VAL A C 1
ATOM 1891 O O . VAL A 1 231 ? -4.792 0.517 14.761 1.00 91.38 231 VAL A O 1
ATOM 1894 N N . ARG A 1 232 ? -2.773 1.5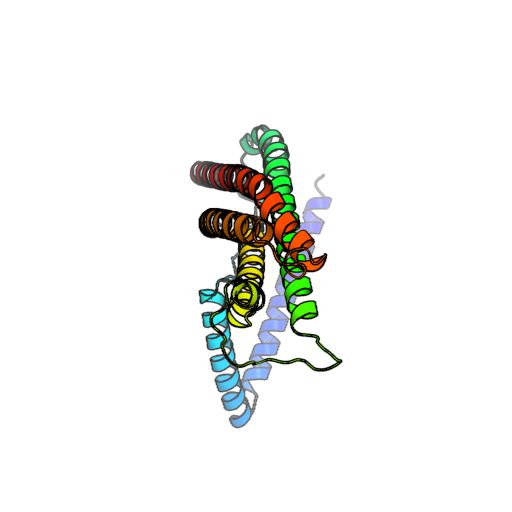05 14.699 1.00 92.19 232 ARG A N 1
ATOM 1895 C CA . ARG A 1 232 ? -2.437 1.187 16.093 1.00 92.19 232 ARG A CA 1
ATOM 1896 C C . ARG A 1 232 ? -3.360 1.899 17.077 1.00 92.19 232 ARG A C 1
ATOM 1898 O O . ARG A 1 232 ? -3.944 1.234 17.929 1.00 92.19 232 ARG A O 1
ATOM 1905 N N . SER A 1 233 ? -3.571 3.205 16.914 1.00 90.12 233 SER A N 1
ATOM 1906 C CA . SER A 1 233 ? -4.541 3.947 17.730 1.00 90.12 233 SER A CA 1
ATOM 1907 C C . SER A 1 233 ? -5.955 3.372 17.604 1.00 90.12 233 SER A C 1
ATOM 1909 O O . SER A 1 233 ? -6.690 3.319 18.590 1.00 90.12 233 SER A O 1
ATOM 1911 N N . CYS A 1 234 ? -6.331 2.881 16.420 1.00 87.62 234 CYS A N 1
ATOM 1912 C CA . CYS A 1 234 ? -7.606 2.200 16.215 1.00 87.62 234 CYS A CA 1
ATOM 1913 C C . CYS A 1 234 ? -7.704 0.875 16.980 1.00 87.62 234 CYS A C 1
ATOM 1915 O O . CYS A 1 234 ? -8.714 0.613 17.638 1.00 87.62 234 CYS A O 1
ATOM 1917 N N . ALA A 1 235 ? -6.649 0.062 16.944 1.00 87.06 235 ALA A N 1
ATOM 1918 C CA . ALA A 1 235 ? -6.594 -1.198 17.676 1.00 87.06 235 ALA A CA 1
ATOM 1919 C C . ALA A 1 235 ? -6.676 -0.981 19.199 1.00 87.06 235 ALA A C 1
ATOM 1921 O O . ALA A 1 235 ? -7.426 -1.690 19.878 1.00 87.06 235 ALA A O 1
ATOM 1922 N N . ASP A 1 236 ? -5.969 0.025 19.719 1.00 86.50 236 ASP A N 1
ATOM 1923 C CA . ASP A 1 236 ? -5.994 0.388 21.140 1.00 86.50 236 ASP A CA 1
ATOM 1924 C C . ASP A 1 236 ? -7.390 0.881 21.559 1.00 86.50 236 ASP A C 1
ATOM 1926 O O . ASP A 1 236 ? -7.939 0.432 22.570 1.00 86.50 236 ASP A O 1
ATOM 1930 N N . PHE A 1 237 ? -8.029 1.712 20.727 1.00 84.56 237 PHE A N 1
ATOM 1931 C CA . PHE A 1 237 ? -9.404 2.170 20.942 1.00 84.56 237 PHE A CA 1
ATOM 1932 C C . PHE A 1 237 ? -10.412 1.009 20.979 1.00 84.56 237 PHE A C 1
ATOM 1934 O O . PHE A 1 237 ? -11.279 0.960 21.853 1.00 84.56 237 PHE A O 1
ATOM 1941 N N . PHE A 1 238 ? -10.278 0.023 20.086 1.00 82.44 238 PHE A N 1
ATOM 1942 C CA . PHE A 1 238 ? -11.143 -1.164 20.090 1.00 82.44 238 PHE A CA 1
ATOM 1943 C C . PHE A 1 238 ? -10.929 -2.031 21.334 1.00 82.44 238 PHE A C 1
ATOM 1945 O O . PHE A 1 238 ? -11.891 -2.592 21.865 1.00 82.44 238 PHE A O 1
ATOM 1952 N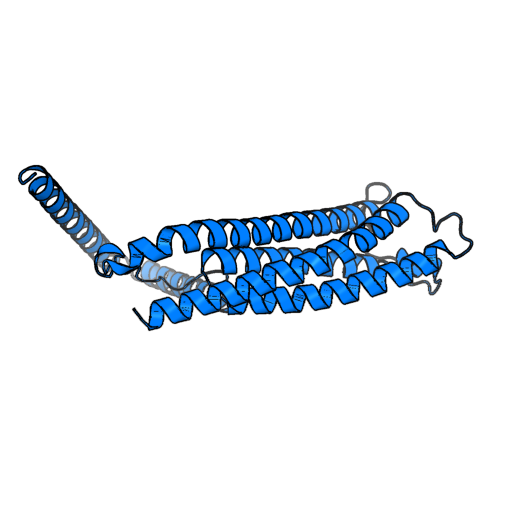 N . SER A 1 239 ? -9.692 -2.122 21.829 1.00 80.56 239 SER A N 1
ATOM 1953 C CA . SER A 1 239 ? -9.407 -2.812 23.088 1.00 80.56 239 SER A CA 1
ATOM 1954 C C . SER A 1 239 ? -10.093 -2.125 24.271 1.00 80.56 239 SER A C 1
ATOM 1956 O O . SER A 1 239 ? -10.687 -2.807 25.105 1.00 80.56 239 SER A O 1
ATOM 1958 N N . LEU A 1 240 ? -10.078 -0.789 24.318 1.00 80.06 240 LEU A N 1
ATOM 1959 C CA . LEU A 1 240 ? -10.763 -0.014 25.357 1.00 80.06 240 LEU A CA 1
ATOM 1960 C C . LEU A 1 240 ? -12.284 -0.213 25.315 1.00 80.06 240 LEU A C 1
ATOM 1962 O O . LEU A 1 240 ? -12.883 -0.497 26.351 1.00 80.06 240 LEU A O 1
ATOM 1966 N N . ILE A 1 241 ? -12.904 -0.149 24.130 1.00 77.06 241 ILE A N 1
ATOM 1967 C CA . ILE A 1 241 ? -14.347 -0.415 23.972 1.00 77.06 241 ILE A CA 1
ATOM 1968 C C . ILE A 1 241 ? -14.706 -1.806 24.496 1.00 77.06 241 ILE A C 1
ATOM 1970 O O . ILE A 1 241 ? -15.702 -1.964 25.202 1.00 77.06 241 ILE A O 1
ATOM 1974 N N . GLN A 1 242 ? -13.895 -2.817 24.175 1.00 73.44 242 GLN A N 1
ATOM 1975 C CA . GLN A 1 242 ? -14.147 -4.178 24.636 1.00 73.44 242 GLN A CA 1
ATOM 1976 C C . GLN A 1 242 ? -14.126 -4.266 26.170 1.00 73.44 242 GLN A C 1
ATOM 1978 O O . GLN A 1 242 ? -14.977 -4.944 26.738 1.00 73.44 242 GLN A O 1
ATOM 1983 N N . VAL A 1 243 ? -13.203 -3.562 26.835 1.00 76.44 243 VAL A N 1
ATOM 1984 C CA . VAL A 1 243 ? -13.132 -3.513 28.304 1.00 76.44 243 VAL A CA 1
ATOM 1985 C C . VAL A 1 243 ? -14.359 -2.816 28.894 1.00 76.44 243 VAL A C 1
ATOM 1987 O O . VAL A 1 243 ? -14.982 -3.359 29.807 1.00 76.44 243 VAL A O 1
ATOM 1990 N N . PHE A 1 244 ? -14.768 -1.670 28.348 1.00 71.31 244 PHE A N 1
ATOM 1991 C CA . PHE A 1 244 ? -15.977 -0.980 28.812 1.00 71.31 244 PHE A CA 1
ATOM 1992 C C . PHE A 1 244 ? -17.232 -1.848 28.668 1.00 71.31 244 PHE A C 1
ATOM 1994 O O . PHE A 1 244 ? -18.027 -1.920 29.599 1.00 71.31 244 PHE A O 1
ATOM 2001 N N . LEU A 1 245 ? -17.368 -2.585 27.560 1.00 67.62 245 LEU A N 1
ATOM 2002 C CA . LEU A 1 245 ? -18.467 -3.537 27.359 1.00 67.62 245 LEU A CA 1
ATOM 2003 C C . LEU A 1 245 ? -18.434 -4.732 28.319 1.00 67.62 245 LEU A C 1
ATOM 2005 O O . LEU A 1 245 ? -19.474 -5.337 28.553 1.00 67.62 245 LEU A O 1
ATOM 2009 N N . THR A 1 246 ? -17.260 -5.121 28.824 1.00 68.75 246 THR A N 1
ATOM 2010 C CA . THR A 1 246 ? -17.153 -6.195 29.828 1.00 68.75 246 THR A CA 1
ATOM 2011 C C . THR A 1 246 ? -17.416 -5.722 31.253 1.00 68.75 246 THR A C 1
ATOM 2013 O O . THR A 1 246 ? -17.750 -6.546 32.098 1.00 68.75 246 THR A O 1
ATOM 2016 N N . LEU A 1 247 ? -17.238 -4.427 31.526 1.00 63.72 247 LEU A N 1
ATOM 2017 C CA . LEU A 1 247 ? -17.471 -3.831 32.843 1.00 63.72 247 LEU A CA 1
ATOM 2018 C C . LEU A 1 247 ? -18.928 -3.376 33.048 1.00 63.72 247 LEU A C 1
ATOM 2020 O O . LEU A 1 247 ? -19.327 -3.187 34.195 1.00 63.72 247 LEU A O 1
ATOM 2024 N N . ALA A 1 248 ? -19.690 -3.195 31.963 1.00 51.28 248 ALA A N 1
ATOM 2025 C CA . ALA A 1 248 ? -21.113 -2.837 31.950 1.00 51.28 248 ALA A CA 1
ATOM 2026 C C . ALA A 1 248 ? -22.031 -4.070 31.872 1.00 51.28 248 ALA A C 1
ATOM 2028 O O . ALA A 1 248 ? -23.044 -4.093 32.603 1.00 51.28 248 ALA A O 1
#

Secondary structure (DSSP, 8-state):
-HHHHHHHHHHHHHHHHHHHHHHHHHHHHHHTS-HHHHHHHHHHHHHHHHHHHHHHHTTSS--------GGGS--TTHHHHHHHHHHHHHHHHHHHHHHHHHHHHHHHHHHHHHHHHHEETTEE---------HHHHTT-HHHHHHHHHHHHHHHHHHHHHHHHHHHT-HHHHHHHHHHHHHHHHHHHHHHHHHHHHHTSS-TTTT-HHHHHHHHHHHHHHHHHHHHHHHHHHHHHHHHHHHHHHHH-

Sequence (248 aa):
MSRHMKKKQKKSGEALNFSSRVIRKARSLWDRMPPPVKKVGAEAKKGYLNVRSLLQFLGLVSPPVKVAPIESRVQDRHLELEPLCCLSSCLVRGGCMAVLTFELFYASILILYVFIRMWRNGKLEFWRPIMLEVEQMISHHIFLYLLLFVAMMTIVMCLLLLRGLVCFEKRLLFLHLRFDYFLFIFNFLASLLFALALSSEGIRAWTFLNILLFLNFLSQLPLQLWALSVVRSCADFFSLIQVFLTLA

Radius of gyration: 27.07 Å; chains: 1; bounding box: 76×51×62 Å

pLDDT: mean 71.81, std 19.82, range [37.66, 96.19]

Organism: NCBI:txid1317129